Protein AF-A0A9P6D982-F1 (afdb_monomer)

Structure (mmCIF, N/CA/C/O backbone):
data_AF-A0A9P6D982-F1
#
_entry.id   AF-A0A9P6D982-F1
#
loop_
_atom_site.group_PDB
_atom_site.id
_atom_site.type_symbol
_atom_site.label_atom_id
_atom_site.label_alt_id
_atom_site.label_comp_id
_atom_site.label_asym_id
_atom_site.label_entity_id
_atom_site.label_seq_id
_atom_site.pdbx_PDB_ins_code
_atom_site.Cartn_x
_atom_site.Cartn_y
_atom_site.Cartn_z
_atom_site.occupancy
_atom_site.B_iso_or_equiv
_atom_site.auth_seq_id
_atom_site.auth_comp_id
_atom_site.auth_asym_id
_atom_site.auth_atom_id
_atom_site.pdbx_PDB_model_num
ATOM 1 N N . MET A 1 1 ? -37.559 36.233 -27.084 1.00 50.81 1 MET A N 1
ATOM 2 C CA . MET A 1 1 ? -38.644 35.261 -26.828 1.00 50.81 1 MET A CA 1
ATOM 3 C C . MET A 1 1 ? -37.940 33.922 -26.591 1.00 50.81 1 MET A C 1
ATOM 5 O O . MET A 1 1 ? -37.477 33.360 -27.566 1.00 50.81 1 MET A O 1
ATOM 9 N N . GLY A 1 2 ? -37.494 33.541 -25.385 1.00 49.09 2 GLY A N 1
ATOM 10 C CA . GLY A 1 2 ? -38.256 33.215 -24.158 1.00 49.09 2 GLY A CA 1
ATOM 11 C C . GLY A 1 2 ? -38.601 31.713 -24.190 1.00 49.09 2 GLY A C 1
ATOM 12 O O . GLY A 1 2 ? -39.030 31.263 -25.241 1.00 49.09 2 GLY A O 1
ATOM 13 N N . GLY A 1 3 ? -38.443 30.842 -23.190 1.00 44.75 3 GLY A N 1
ATOM 14 C CA . GLY A 1 3 ? -37.958 30.811 -21.800 1.00 44.75 3 GLY A CA 1
ATOM 15 C C . GLY A 1 3 ? -38.021 29.314 -21.386 1.00 44.75 3 GLY A C 1
ATOM 16 O O . GLY A 1 3 ? -38.868 28.589 -21.888 1.00 44.75 3 GLY A O 1
ATOM 17 N N . SER A 1 4 ? -36.999 28.740 -20.747 1.00 49.28 4 SER A N 1
ATOM 18 C CA . SER A 1 4 ? -36.877 28.512 -19.294 1.00 49.28 4 SER A CA 1
ATOM 19 C C . SER A 1 4 ? -37.667 27.318 -18.696 1.00 49.28 4 SER A C 1
ATOM 21 O O . SER A 1 4 ? -38.889 27.365 -18.641 1.00 49.28 4 SER A O 1
ATOM 23 N N . GLN A 1 5 ? -36.899 26.397 -18.080 1.00 48.94 5 GLN A N 1
ATOM 24 C CA . GLN A 1 5 ? -37.161 25.588 -16.862 1.00 48.94 5 GLN A CA 1
ATOM 25 C C . GLN A 1 5 ? -37.907 24.239 -16.933 1.00 48.94 5 GLN A C 1
ATOM 27 O O . GLN A 1 5 ? -39.071 24.189 -17.313 1.00 48.94 5 GLN A O 1
ATOM 32 N N . SER A 1 6 ? -37.268 23.184 -16.389 1.00 56.50 6 SER A N 1
ATOM 33 C CA . SER A 1 6 ? -37.721 22.332 -15.248 1.00 56.50 6 SER A CA 1
ATOM 34 C C . SER A 1 6 ? -36.769 21.123 -15.111 1.00 56.50 6 SER A C 1
ATOM 36 O O . SER A 1 6 ? -36.482 20.474 -16.105 1.00 56.50 6 SER A O 1
ATOM 38 N N . ARG A 1 7 ? -35.990 20.980 -14.029 1.00 48.78 7 ARG A N 1
ATOM 39 C CA . ARG A 1 7 ? -36.288 20.431 -12.682 1.00 48.78 7 ARG A CA 1
ATOM 40 C C . ARG A 1 7 ? -36.277 18.888 -12.620 1.00 48.78 7 ARG A C 1
ATOM 42 O O . ARG A 1 7 ? -37.051 18.248 -13.306 1.00 48.78 7 ARG A O 1
ATOM 49 N N . VAL A 1 8 ? -35.360 18.402 -11.770 1.00 49.81 8 VAL A N 1
ATOM 50 C CA . VAL A 1 8 ? -35.227 17.118 -11.048 1.00 49.81 8 VAL A CA 1
ATOM 51 C C . VAL A 1 8 ? -36.273 16.045 -11.355 1.00 49.81 8 VAL A C 1
ATOM 53 O O . VAL A 1 8 ? -37.444 16.263 -11.065 1.00 49.81 8 VAL A O 1
ATOM 56 N N . ASP A 1 9 ? -35.810 14.860 -11.763 1.00 40.84 9 ASP A N 1
ATOM 57 C CA . ASP A 1 9 ? -36.497 13.616 -11.415 1.00 40.84 9 ASP A CA 1
ATOM 58 C C . ASP A 1 9 ? -35.529 12.735 -10.617 1.00 40.84 9 ASP A C 1
ATOM 60 O O . ASP A 1 9 ? -34.552 12.187 -11.132 1.00 40.84 9 ASP A O 1
ATOM 64 N N . SER A 1 10 ? -35.734 12.737 -9.305 1.00 54.25 10 SER A N 1
ATOM 65 C CA . SER A 1 10 ? -35.117 11.810 -8.371 1.00 54.25 10 SER A CA 1
ATOM 66 C C . SER A 1 10 ? -35.977 10.558 -8.392 1.00 54.25 10 SER A C 1
ATOM 68 O O . SER A 1 10 ? -36.870 10.419 -7.564 1.00 54.25 10 SER A O 1
ATOM 70 N N . ASP A 1 11 ? -35.714 9.658 -9.334 1.00 49.81 11 ASP A N 1
ATOM 71 C CA . ASP A 1 11 ? -36.304 8.319 -9.324 1.00 49.81 11 ASP A CA 1
ATOM 72 C C . ASP A 1 11 ? -35.560 7.443 -8.296 1.00 49.81 11 ASP A C 1
ATOM 74 O O . ASP A 1 11 ? -34.883 6.463 -8.616 1.00 49.81 11 ASP A O 1
ATOM 78 N N . ASP A 1 12 ? -35.666 7.820 -7.017 1.00 57.06 12 ASP A N 1
ATOM 79 C CA . ASP A 1 12 ? -35.504 6.878 -5.912 1.00 57.06 12 ASP A CA 1
ATOM 80 C C . ASP A 1 12 ? -36.727 5.953 -5.965 1.00 57.06 12 ASP A C 1
ATOM 82 O O . ASP A 1 12 ? -37.756 6.195 -5.332 1.00 57.06 12 ASP A O 1
ATOM 86 N N . ASN A 1 13 ? -36.638 4.896 -6.775 1.00 57.72 13 ASN A N 1
ATOM 87 C CA . ASN A 1 13 ? -37.610 3.809 -6.771 1.00 57.72 13 ASN A CA 1
ATOM 88 C C . ASN A 1 13 ? -37.499 3.047 -5.442 1.00 57.72 13 ASN A C 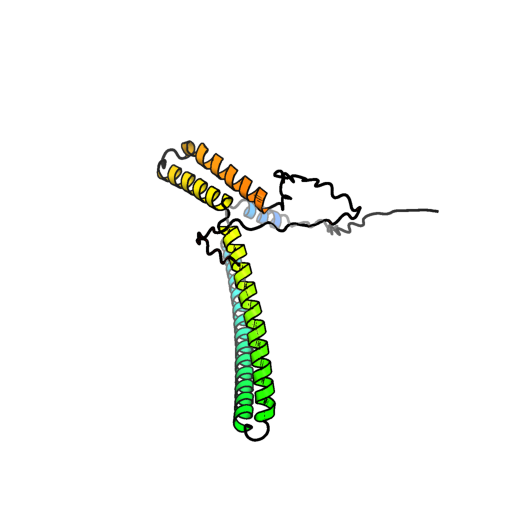1
ATOM 90 O O . ASN A 1 13 ? -36.913 1.965 -5.350 1.00 57.72 13 ASN A O 1
ATOM 94 N N . VAL A 1 14 ? -38.069 3.624 -4.385 1.00 53.56 14 VAL A N 1
ATOM 95 C CA . VAL A 1 14 ? -38.337 2.934 -3.128 1.00 53.56 14 VAL A CA 1
ATOM 96 C C . VAL A 1 14 ? -39.486 1.971 -3.400 1.00 53.56 14 VAL A C 1
ATOM 98 O O . VAL A 1 14 ? -40.659 2.315 -3.271 1.00 53.56 14 VAL A O 1
ATOM 101 N N . TYR A 1 15 ? -39.144 0.749 -3.807 1.00 60.66 15 TYR A N 1
ATOM 102 C CA . TYR A 1 15 ? -40.090 -0.357 -3.879 1.00 60.66 15 TYR A CA 1
ATOM 103 C C . TYR A 1 15 ? -40.619 -0.643 -2.469 1.00 60.66 15 TYR A C 1
ATOM 105 O O . TYR A 1 15 ? -39.989 -1.353 -1.685 1.00 60.66 15 TYR A O 1
ATOM 113 N N . GLN A 1 16 ? -41.778 -0.079 -2.132 1.00 58.91 16 GLN A N 1
ATOM 114 C CA . GLN A 1 16 ? -42.558 -0.531 -0.989 1.00 58.91 16 GLN A CA 1
ATOM 115 C C . GLN A 1 16 ? -43.345 -1.771 -1.428 1.00 58.91 16 GLN A C 1
ATOM 117 O O . GLN A 1 16 ? -44.143 -1.681 -2.362 1.00 58.91 16 GLN A O 1
ATOM 122 N N . PRO A 1 17 ? -43.125 -2.951 -0.825 1.00 61.78 17 PRO A N 1
ATOM 123 C CA . PRO A 1 17 ? -43.959 -4.102 -1.126 1.00 61.78 17 PRO A CA 1
ATOM 124 C C . PRO A 1 17 ? -45.377 -3.841 -0.592 1.00 61.78 17 PRO A C 1
ATOM 126 O O . PRO A 1 17 ? -45.607 -3.889 0.612 1.00 61.78 17 PRO A O 1
ATOM 129 N N . GLU A 1 18 ? -46.337 -3.617 -1.496 1.00 59.62 18 GLU A N 1
ATOM 130 C CA . GLU A 1 18 ? -47.790 -3.451 -1.245 1.00 59.62 18 GLU A CA 1
ATOM 131 C C . GLU A 1 18 ? -48.482 -4.715 -0.681 1.00 59.62 18 GLU A C 1
ATOM 133 O O . GLU A 1 18 ? -49.705 -4.848 -0.664 1.00 59.62 18 GLU A O 1
ATOM 138 N N . THR A 1 19 ? -47.710 -5.684 -0.194 1.00 70.06 19 THR A N 1
ATOM 139 C CA . THR A 1 19 ? -48.217 -6.853 0.518 1.00 70.06 19 THR A CA 1
ATOM 140 C C . THR A 1 19 ? -47.660 -6.823 1.926 1.00 70.06 19 THR A C 1
ATOM 142 O O . THR A 1 19 ? -46.462 -7.034 2.123 1.00 70.06 19 THR A O 1
ATOM 145 N N . SER A 1 20 ? -48.524 -6.591 2.916 1.00 68.19 20 SER A N 1
ATOM 146 C CA . SER A 1 20 ? -48.149 -6.737 4.320 1.00 68.19 20 SER A CA 1
ATOM 147 C C . SER A 1 20 ? -47.595 -8.149 4.527 1.00 68.19 20 SER A C 1
ATOM 149 O O . SER A 1 20 ? -48.342 -9.127 4.429 1.00 68.19 20 SER A O 1
ATOM 151 N N . ILE A 1 21 ? -46.290 -8.268 4.765 1.00 70.75 21 ILE A N 1
ATOM 152 C CA . ILE A 1 21 ? -45.649 -9.549 5.057 1.00 70.75 21 ILE A CA 1
ATOM 153 C C . ILE A 1 21 ? -46.113 -9.937 6.461 1.00 70.75 21 ILE A C 1
ATOM 155 O O . ILE A 1 21 ? -45.544 -9.512 7.464 1.00 70.75 21 ILE A O 1
ATOM 159 N N . GLN A 1 22 ? -47.219 -10.677 6.540 1.00 78.25 22 GLN A N 1
ATOM 160 C CA . GLN A 1 22 ? -47.707 -11.210 7.802 1.00 78.25 22 GLN A CA 1
ATOM 161 C C . GLN A 1 22 ? -46.857 -12.419 8.167 1.00 78.25 22 GLN A C 1
ATOM 163 O O . GLN A 1 22 ? -47.034 -13.519 7.642 1.00 78.25 22 GLN A O 1
ATOM 168 N N . PHE A 1 23 ? -45.899 -12.201 9.060 1.00 79.56 23 PHE A N 1
ATOM 169 C CA . PHE A 1 23 ? -45.171 -13.296 9.675 1.00 79.56 23 PHE A CA 1
ATOM 170 C C . PHE A 1 23 ? -46.115 -14.069 10.589 1.00 79.56 23 PHE A C 1
ATOM 172 O O . PHE A 1 23 ? -46.910 -13.481 11.327 1.00 79.56 23 PHE A O 1
ATOM 179 N N . SER A 1 24 ? -46.030 -15.398 10.547 1.00 86.75 24 SER A N 1
ATOM 180 C CA . SER A 1 24 ? -46.782 -16.213 11.488 1.00 86.75 24 SER A CA 1
ATOM 181 C C . SER A 1 24 ? -46.354 -15.845 12.918 1.00 86.75 24 SER A C 1
ATOM 183 O O . SER A 1 24 ? -45.163 -15.632 13.173 1.00 86.75 24 SER A O 1
ATOM 185 N N . PRO A 1 25 ? -47.294 -15.773 13.875 1.00 82.94 25 PRO A N 1
ATOM 186 C CA . PRO A 1 25 ? -46.985 -15.384 15.251 1.00 82.94 25 PRO A CA 1
ATOM 187 C C . PRO A 1 25 ? -45.935 -16.299 15.901 1.00 82.94 25 PRO A C 1
ATOM 189 O O . PRO A 1 25 ? -45.187 -15.856 16.766 1.00 82.94 25 PRO A O 1
ATOM 192 N N . ALA A 1 26 ? -45.808 -17.543 15.428 1.00 78.31 26 ALA A N 1
ATOM 193 C CA . ALA A 1 26 ? -44.758 -18.470 15.842 1.00 78.31 26 ALA A CA 1
ATOM 194 C C . ALA A 1 26 ? -43.342 -18.000 15.448 1.00 78.31 26 ALA A C 1
ATOM 196 O O . ALA A 1 26 ? -42.428 -18.082 16.263 1.00 78.31 26 ALA A O 1
ATOM 197 N N . VAL A 1 27 ? -43.156 -17.465 14.236 1.00 80.75 27 VAL A N 1
ATOM 198 C CA . VAL A 1 27 ? -41.857 -16.939 13.774 1.00 80.75 27 VAL A CA 1
ATOM 199 C C . VAL A 1 27 ? -41.527 -15.627 14.482 1.00 80.75 27 VAL A C 1
ATOM 201 O O . VAL A 1 27 ? -40.383 -15.406 14.868 1.00 80.75 27 VAL A O 1
ATOM 204 N N . VAL A 1 28 ? -42.532 -14.777 14.716 1.00 85.81 28 VAL A N 1
ATOM 205 C CA . VAL A 1 28 ? -42.359 -13.530 15.479 1.00 85.81 28 VAL A CA 1
ATOM 206 C C . VAL A 1 28 ? -41.966 -13.824 16.930 1.00 85.81 28 VAL A C 1
ATOM 208 O O . VAL A 1 28 ? -41.055 -13.180 17.442 1.00 85.81 28 VAL A O 1
ATOM 211 N N . SER A 1 29 ? -42.584 -14.828 17.566 1.00 80.31 29 SER A N 1
ATOM 212 C CA . SER A 1 29 ? -42.202 -15.284 18.911 1.00 80.31 29 SER A CA 1
ATOM 213 C C . SER A 1 29 ? -40.759 -15.780 18.932 1.00 80.31 29 SER A C 1
ATOM 215 O O . SER A 1 29 ? -39.970 -15.276 19.716 1.00 80.31 29 SER A O 1
ATOM 217 N N . GLN A 1 30 ? -40.373 -16.668 18.009 1.00 76.69 30 GLN A N 1
ATOM 218 C CA . GLN A 1 30 ? -39.001 -17.186 17.935 1.00 76.69 30 GLN A CA 1
ATOM 219 C C . GLN A 1 30 ? -37.961 -16.076 17.724 1.00 76.69 30 GLN A C 1
ATOM 221 O O . GLN A 1 30 ? -36.913 -16.075 18.366 1.00 76.69 30 GLN A O 1
ATOM 226 N N . LEU A 1 31 ? -38.237 -15.105 16.849 1.00 77.19 31 LEU A N 1
ATOM 227 C CA . LEU A 1 31 ? -37.345 -13.964 16.628 1.00 77.19 31 LEU A CA 1
ATOM 228 C C . LEU A 1 31 ? -37.277 -13.039 17.853 1.00 77.19 31 LEU A C 1
ATOM 230 O O . LEU A 1 31 ? -36.196 -12.544 18.162 1.00 77.19 31 LEU A O 1
ATOM 234 N N . SER A 1 32 ? -38.391 -12.837 18.563 1.00 79.75 32 SER A N 1
ATOM 235 C CA . SER A 1 32 ? -38.441 -12.062 19.811 1.00 79.75 32 SER A CA 1
ATOM 236 C C . SER A 1 32 ? -37.686 -12.758 20.949 1.00 79.75 32 SER A C 1
ATOM 238 O O . SER A 1 32 ? -36.952 -12.104 21.690 1.00 79.75 32 SER A O 1
ATOM 240 N N . ASP A 1 33 ? -37.804 -14.082 21.048 1.00 73.62 33 ASP A N 1
ATOM 241 C CA . ASP A 1 33 ? -37.097 -14.913 22.026 1.00 73.62 33 ASP A CA 1
ATOM 242 C C . ASP A 1 33 ? -35.580 -14.904 21.762 1.00 73.62 33 ASP A C 1
ATOM 244 O O . ASP A 1 33 ? -34.775 -14.814 22.690 1.00 73.62 33 ASP A O 1
ATOM 248 N N . HIS A 1 34 ? -35.169 -14.907 20.488 1.00 66.81 34 HIS A N 1
ATOM 249 C CA . HIS A 1 34 ? -33.765 -14.769 20.091 1.00 66.81 34 HIS A CA 1
ATOM 250 C C . HIS A 1 34 ? -33.223 -13.335 20.200 1.00 66.81 34 HIS A C 1
ATOM 252 O O . HIS A 1 34 ? -32.023 -13.174 20.410 1.00 66.81 34 HIS A O 1
ATOM 258 N N . ALA A 1 35 ? -34.064 -12.302 20.084 1.00 72.31 35 ALA A N 1
ATOM 259 C CA . ALA A 1 35 ? -33.659 -10.901 20.238 1.00 72.31 35 ALA A CA 1
ATOM 260 C C . ALA A 1 35 ? -33.374 -10.519 21.701 1.00 72.31 35 ALA A C 1
ATOM 262 O O . ALA A 1 35 ? -32.560 -9.633 21.958 1.00 72.31 35 ALA A O 1
ATOM 263 N N . ALA A 1 36 ? -34.023 -11.191 22.657 1.00 69.62 36 ALA A N 1
ATOM 264 C CA . ALA A 1 36 ? -33.806 -10.990 24.090 1.00 69.62 36 ALA A CA 1
ATOM 265 C C . ALA A 1 36 ? -32.599 -11.774 24.649 1.00 69.62 36 ALA A C 1
ATOM 267 O O . ALA A 1 36 ? -32.152 -11.504 25.766 1.00 69.62 36 ALA A O 1
ATOM 268 N N . ALA A 1 37 ? -32.059 -12.741 23.897 1.00 67.69 37 ALA A N 1
ATOM 269 C CA . ALA A 1 37 ? -30.910 -13.540 24.314 1.00 67.69 37 ALA A CA 1
ATOM 270 C C . ALA A 1 37 ? -29.582 -12.793 24.042 1.00 67.69 37 ALA A C 1
ATOM 272 O O . ALA A 1 37 ? -29.347 -12.357 22.915 1.00 67.69 37 ALA A O 1
ATOM 273 N N . PRO A 1 38 ? -28.657 -12.681 25.018 1.00 65.81 38 PRO A N 1
ATOM 274 C CA . PRO A 1 38 ? -27.421 -11.897 24.884 1.00 65.81 38 PRO A CA 1
ATOM 275 C C . PRO A 1 38 ? -26.321 -12.569 24.029 1.00 65.81 38 PRO A C 1
ATOM 277 O O . PRO A 1 38 ? -25.142 -12.257 24.181 1.00 65.81 38 PRO A O 1
ATOM 280 N N . GLY A 1 39 ? -26.664 -13.493 23.124 1.00 70.81 39 GLY A N 1
ATOM 281 C CA . GLY A 1 39 ? -25.688 -14.204 22.296 1.00 70.81 39 GLY A CA 1
ATOM 282 C C . GLY A 1 39 ? -26.309 -15.020 21.162 1.00 70.81 39 GLY A C 1
ATOM 283 O O . GLY A 1 39 ? -27.485 -15.377 21.194 1.00 70.81 39 GLY A O 1
ATOM 284 N N . ILE A 1 40 ? -25.500 -15.325 20.144 1.00 73.44 40 ILE A N 1
ATOM 285 C CA . ILE A 1 40 ? -25.898 -16.194 19.029 1.00 73.44 40 ILE A CA 1
ATOM 286 C C . ILE A 1 40 ? -26.088 -17.622 19.577 1.00 73.44 40 ILE A C 1
ATOM 288 O O . ILE A 1 40 ? -25.163 -18.148 20.198 1.00 73.44 40 ILE A O 1
ATOM 292 N N . PRO A 1 41 ? -27.247 -18.276 19.365 1.00 80.81 41 PRO A N 1
ATOM 293 C CA . PRO A 1 41 ? -27.453 -19.648 19.818 1.00 80.81 41 PRO A CA 1
ATOM 294 C C . PRO A 1 41 ? -26.441 -20.596 19.142 1.00 80.81 41 PRO A C 1
ATOM 296 O O . PRO A 1 41 ? -26.129 -20.419 17.959 1.00 80.81 41 PRO A O 1
ATOM 299 N N . PRO A 1 42 ? -25.937 -21.622 19.853 1.00 83.00 42 PRO A N 1
ATOM 300 C CA . PRO A 1 42 ? -24.820 -22.456 19.392 1.00 83.00 42 PRO A CA 1
ATOM 301 C C . PRO A 1 42 ? -25.107 -23.197 18.075 1.00 83.00 42 PRO A C 1
ATOM 303 O O . PRO A 1 42 ? -24.211 -23.381 17.254 1.00 83.00 42 PRO A O 1
ATOM 306 N N . GLU A 1 43 ? -26.364 -23.563 17.822 1.00 83.19 43 GLU A N 1
ATOM 307 C CA . GLU A 1 43 ? -26.794 -24.190 16.568 1.00 83.19 43 GLU A CA 1
ATOM 308 C C . GLU A 1 43 ? -26.610 -23.251 15.359 1.00 83.19 43 GLU A C 1
ATOM 310 O O . GLU A 1 43 ? -26.064 -23.642 14.321 1.00 83.19 43 GLU A O 1
ATOM 315 N N . ARG A 1 44 ? -26.964 -21.969 15.515 1.00 82.75 44 ARG A N 1
ATOM 316 C CA . ARG A 1 44 ? -26.783 -20.950 14.472 1.00 82.75 44 ARG A CA 1
ATOM 317 C C . ARG A 1 44 ? -25.306 -20.666 14.228 1.00 82.75 44 ARG A C 1
ATOM 319 O O . ARG A 1 44 ? -24.908 -20.532 13.075 1.00 82.75 44 ARG A O 1
ATOM 326 N N . GLN A 1 45 ? -24.498 -20.638 15.288 1.00 89.69 45 GLN A N 1
ATOM 327 C CA . GLN A 1 45 ? -23.049 -20.495 15.163 1.00 89.69 45 GLN A CA 1
ATOM 328 C C . GLN A 1 45 ? -22.446 -21.653 14.357 1.00 89.69 45 GLN A C 1
ATOM 330 O O . GLN A 1 45 ? -21.682 -21.413 13.431 1.00 89.69 45 GLN A O 1
ATOM 335 N N . SER A 1 46 ? -22.863 -22.896 14.623 1.00 90.31 46 SER A N 1
ATOM 336 C CA . SER A 1 46 ? -22.378 -24.062 13.871 1.00 90.31 46 SER A CA 1
ATOM 337 C C . SER A 1 46 ? -22.753 -24.017 12.383 1.00 90.31 46 SER A C 1
ATOM 339 O O . SER A 1 46 ? -21.937 -24.353 11.523 1.00 90.31 46 SER A O 1
ATOM 341 N N . THR A 1 47 ? -23.958 -23.531 12.068 1.00 93.12 47 THR A N 1
ATOM 342 C CA . THR A 1 47 ? -24.435 -23.362 10.687 1.00 93.12 47 THR A CA 1
ATOM 343 C C . THR A 1 47 ? -23.630 -22.287 9.956 1.00 93.12 47 THR A C 1
ATOM 345 O O . THR A 1 47 ? -23.218 -22.484 8.810 1.00 93.12 47 THR A O 1
ATOM 348 N N . LEU A 1 48 ? -23.361 -21.164 10.628 1.00 93.25 48 LEU A N 1
ATOM 349 C CA . LEU A 1 48 ? -22.529 -20.089 10.090 1.00 93.25 48 LEU A CA 1
ATOM 350 C C . LEU A 1 48 ? -21.091 -20.559 9.870 1.00 93.25 48 LEU A C 1
ATOM 352 O O . LEU A 1 48 ? -20.553 -20.356 8.785 1.00 93.25 48 LEU A O 1
ATOM 356 N N . ASP A 1 49 ? -20.497 -21.250 10.841 1.00 95.62 49 ASP A N 1
ATOM 357 C CA . ASP A 1 49 ? -19.140 -21.785 10.731 1.00 95.62 49 ASP A CA 1
ATOM 358 C C . ASP A 1 49 ? -19.025 -22.793 9.580 1.00 95.62 49 ASP A C 1
ATOM 360 O O . ASP A 1 49 ? -18.038 -22.787 8.843 1.00 95.62 49 ASP A O 1
ATOM 364 N N . HIS A 1 50 ? -20.037 -23.642 9.380 1.00 96.25 50 HIS A N 1
ATOM 365 C CA . HIS A 1 50 ? -20.079 -24.573 8.254 1.00 96.25 50 HIS A CA 1
ATOM 366 C C . HIS A 1 50 ? -20.140 -23.835 6.910 1.00 96.25 50 HIS A C 1
ATOM 368 O O . HIS A 1 50 ? -19.377 -24.149 5.995 1.00 96.25 50 HIS A O 1
ATOM 374 N N . HIS A 1 51 ? -21.005 -22.827 6.792 1.00 96.81 51 HIS A N 1
ATOM 375 C CA . HIS A 1 51 ? -21.110 -22.013 5.581 1.00 96.81 51 HIS A CA 1
ATOM 376 C C . HIS A 1 51 ? -19.808 -21.253 5.286 1.00 96.81 51 HIS A C 1
ATOM 378 O O . HIS A 1 51 ? -19.332 -21.249 4.151 1.00 96.81 51 HIS A O 1
ATOM 384 N N . VAL A 1 52 ? -19.183 -20.673 6.314 1.00 96.81 52 VAL A N 1
ATOM 385 C CA . VAL A 1 52 ? -17.887 -19.993 6.200 1.00 96.81 52 VAL A CA 1
ATOM 386 C C . VAL A 1 52 ? -16.806 -20.968 5.731 1.00 96.81 52 VAL A C 1
ATOM 388 O O . VAL A 1 52 ? -16.099 -20.667 4.772 1.00 96.81 52 VAL A O 1
ATOM 391 N N . ARG A 1 53 ? -16.709 -22.164 6.328 1.00 97.25 53 ARG A N 1
ATOM 392 C CA . ARG A 1 53 ? -15.748 -23.198 5.898 1.00 97.25 53 ARG A CA 1
ATOM 393 C C . ARG A 1 53 ? -15.985 -23.644 4.460 1.00 97.25 53 ARG A C 1
ATOM 395 O O . ARG A 1 53 ? -15.023 -23.758 3.710 1.00 97.25 53 ARG A O 1
ATOM 402 N N . SER A 1 54 ? -17.239 -23.865 4.073 1.00 97.69 54 SER A N 1
ATOM 403 C CA . SER A 1 54 ? -17.599 -24.259 2.708 1.00 97.69 54 SER A CA 1
ATOM 404 C C . SER A 1 54 ? -17.181 -23.198 1.690 1.00 97.69 54 SER A C 1
ATOM 406 O O . SER A 1 54 ? -16.550 -23.531 0.687 1.00 97.69 54 SER A O 1
ATOM 408 N N . ARG A 1 55 ? -17.441 -21.916 1.978 1.00 97.88 55 ARG A N 1
ATOM 409 C CA . ARG A 1 55 ? -17.025 -20.818 1.102 1.00 97.88 55 ARG A CA 1
ATOM 410 C C . ARG A 1 55 ? -15.508 -20.707 1.013 1.00 97.88 55 ARG A C 1
ATOM 412 O O . ARG A 1 55 ? -14.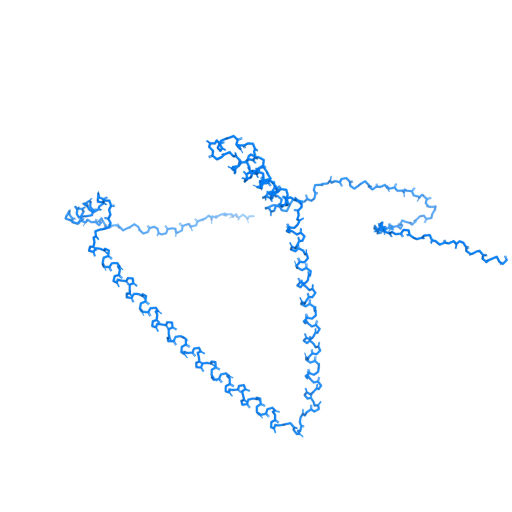980 -20.633 -0.085 1.00 97.88 55 ARG A O 1
ATOM 419 N N . ILE A 1 56 ? -14.804 -20.773 2.144 1.00 98.19 56 ILE A N 1
ATOM 420 C CA . ILE A 1 56 ? -13.334 -20.758 2.160 1.00 98.19 56 ILE A CA 1
ATOM 421 C C . ILE A 1 56 ? -12.773 -21.912 1.322 1.00 98.19 56 ILE A C 1
ATOM 423 O O . ILE A 1 56 ? -11.834 -21.711 0.564 1.00 98.19 56 ILE A O 1
ATOM 427 N N . GLN A 1 57 ? -13.345 -23.113 1.418 1.00 97.88 57 GLN A N 1
ATOM 428 C CA . GLN A 1 57 ? -12.897 -24.260 0.626 1.00 97.88 57 GLN A CA 1
ATOM 429 C C . GLN A 1 57 ? -13.123 -24.063 -0.877 1.00 97.88 57 GLN A C 1
ATOM 431 O O . GLN A 1 57 ? -12.238 -24.404 -1.659 1.00 97.88 57 GLN A O 1
ATOM 436 N N . ALA A 1 58 ? -14.266 -23.499 -1.274 1.00 98.00 58 ALA A N 1
ATOM 437 C CA . ALA A 1 58 ? -14.552 -23.189 -2.672 1.00 98.00 58 ALA A CA 1
ATOM 438 C C . ALA A 1 58 ? -13.580 -22.136 -3.230 1.00 98.00 58 ALA A C 1
ATOM 440 O O . ALA A 1 58 ? -12.997 -22.346 -4.291 1.00 98.00 58 ALA A O 1
ATOM 441 N N . GLU A 1 59 ? -13.336 -21.058 -2.481 1.00 98.00 59 GLU A N 1
ATOM 442 C CA . GLU A 1 59 ? -12.390 -20.003 -2.871 1.00 98.00 59 GLU A CA 1
ATOM 443 C C . GLU A 1 59 ? -10.945 -20.525 -2.920 1.00 98.00 59 GLU A C 1
ATOM 445 O O . GLU A 1 59 ? -10.202 -20.227 -3.849 1.00 98.00 59 GLU A O 1
ATOM 450 N N . LEU A 1 60 ? -10.536 -21.379 -1.975 1.00 98.19 60 LEU A N 1
ATOM 451 C CA . LEU A 1 60 ? -9.213 -22.012 -2.012 1.00 98.19 60 LEU A CA 1
ATOM 452 C C . LEU A 1 60 ? -9.044 -22.942 -3.217 1.00 98.19 60 LEU A C 1
ATOM 454 O O . LEU A 1 60 ? -7.950 -23.026 -3.772 1.00 98.19 60 LEU A O 1
ATOM 458 N N . ALA A 1 61 ? -10.092 -23.669 -3.608 1.00 97.75 61 ALA A N 1
ATOM 459 C CA . ALA A 1 61 ? -10.053 -24.508 -4.802 1.00 97.75 61 ALA A CA 1
ATOM 460 C C . ALA A 1 61 ? -9.944 -23.657 -6.076 1.00 97.75 61 ALA A C 1
ATOM 462 O O . ALA A 1 61 ? -9.154 -23.990 -6.956 1.00 97.75 61 ALA A O 1
ATOM 463 N N . HIS A 1 62 ? -10.677 -22.544 -6.134 1.00 98.00 62 HIS A N 1
ATOM 464 C CA . HIS A 1 62 ? -10.603 -21.579 -7.227 1.00 98.00 62 HIS A CA 1
ATOM 465 C C . HIS A 1 62 ? -9.198 -20.980 -7.369 1.00 98.00 62 HIS A C 1
ATOM 467 O O . HIS A 1 62 ? -8.600 -21.072 -8.437 1.00 98.00 62 HIS A O 1
ATOM 473 N N . LEU A 1 63 ? -8.625 -20.467 -6.276 1.00 98.06 63 LEU A N 1
ATOM 474 C CA . LEU A 1 63 ? -7.283 -19.875 -6.279 1.00 98.06 63 LEU A CA 1
ATOM 475 C C . LEU A 1 63 ? -6.204 -20.870 -6.721 1.00 98.06 63 LEU A C 1
ATOM 477 O O . LEU A 1 63 ? -5.297 -20.504 -7.457 1.00 98.06 63 LEU A O 1
ATOM 481 N N . ARG A 1 64 ? -6.306 -22.145 -6.326 1.00 97.75 64 ARG A N 1
ATOM 482 C CA . ARG A 1 64 ? -5.362 -23.178 -6.787 1.00 97.75 64 ARG A CA 1
ATOM 483 C C . ARG A 1 64 ? -5.444 -23.422 -8.292 1.00 97.75 64 ARG A C 1
ATOM 485 O O . ARG A 1 64 ? -4.409 -23.653 -8.908 1.00 97.75 64 ARG A O 1
ATOM 492 N N . ALA A 1 65 ? -6.644 -23.374 -8.868 1.00 98.06 65 ALA A N 1
ATOM 493 C CA . ALA A 1 65 ? -6.823 -23.516 -10.309 1.00 98.06 65 ALA A CA 1
ATOM 494 C C . ALA A 1 65 ? -6.236 -22.314 -11.067 1.00 98.06 65 ALA A C 1
ATOM 496 O O . ALA A 1 65 ? -5.557 -22.498 -12.073 1.00 98.06 65 ALA A O 1
ATOM 497 N N . GLU A 1 66 ? -6.431 -21.094 -10.557 1.00 98.12 66 GLU A N 1
ATOM 498 C CA . GLU A 1 66 ? -5.805 -19.891 -11.121 1.00 98.12 66 GLU A CA 1
ATOM 499 C C . GLU A 1 66 ? -4.275 -19.926 -10.997 1.00 98.12 66 GLU A C 1
ATOM 501 O O . GLU A 1 66 ? -3.573 -19.592 -11.948 1.00 98.12 66 GLU A O 1
ATOM 506 N N . GLU A 1 67 ? -3.735 -20.374 -9.859 1.00 97.75 67 GLU A N 1
ATOM 507 C CA . GLU A 1 67 ? -2.289 -20.540 -9.679 1.00 97.75 67 GLU A CA 1
ATOM 508 C C . GLU A 1 67 ? -1.694 -21.544 -10.676 1.00 97.75 67 GLU A C 1
ATOM 510 O O . GLU A 1 67 ? -0.598 -21.317 -11.189 1.00 97.75 67 GLU A O 1
ATOM 515 N N . GLU A 1 68 ? -2.392 -22.646 -10.961 1.00 98.00 68 GLU A N 1
ATOM 516 C CA . GLU A 1 68 ? -1.966 -23.628 -11.962 1.00 98.00 68 GLU A CA 1
ATOM 517 C C . GLU A 1 68 ? -1.992 -23.041 -13.379 1.00 98.00 68 GLU A C 1
ATOM 519 O O . GLU A 1 68 ? -1.025 -23.207 -14.128 1.00 98.00 68 GLU A O 1
ATOM 524 N N . ASP A 1 69 ? -3.035 -22.284 -13.729 1.00 97.94 69 ASP A N 1
ATOM 525 C CA . ASP A 1 69 ? -3.118 -21.606 -15.023 1.00 97.94 69 ASP A CA 1
ATOM 526 C C . ASP A 1 69 ? -1.978 -20.594 -15.193 1.00 97.94 69 ASP A C 1
ATOM 528 O O . ASP A 1 69 ? -1.233 -20.657 -16.174 1.00 97.94 69 ASP A O 1
ATOM 532 N N . VAL A 1 70 ? -1.753 -19.732 -14.197 1.00 98.00 70 VAL A N 1
ATOM 533 C CA . VAL A 1 70 ? -0.651 -18.760 -14.203 1.00 98.00 70 VAL A CA 1
ATOM 534 C C . VAL A 1 70 ? 0.703 -19.462 -14.315 1.00 98.00 70 VAL A C 1
ATOM 536 O O . VAL A 1 70 ? 1.550 -19.027 -15.096 1.00 98.00 70 VAL A O 1
ATOM 539 N N . ARG A 1 71 ? 0.921 -20.572 -13.596 1.00 97.75 71 ARG A N 1
ATOM 540 C CA . ARG A 1 71 ? 2.153 -21.368 -13.730 1.00 97.75 71 ARG A CA 1
ATOM 541 C C . ARG A 1 71 ? 2.328 -21.900 -15.147 1.00 97.75 71 ARG A C 1
ATOM 543 O O . ARG A 1 71 ? 3.407 -21.740 -15.710 1.00 97.75 71 ARG A O 1
ATOM 550 N N . SER A 1 72 ? 1.272 -22.440 -15.752 1.00 97.75 72 SER A N 1
ATOM 551 C CA . SER A 1 72 ? 1.321 -22.944 -17.129 1.00 97.75 72 SER A CA 1
ATOM 552 C C . SER A 1 72 ? 1.620 -21.835 -18.150 1.00 97.75 72 SER A C 1
ATOM 554 O O . SER A 1 72 ? 2.360 -22.044 -19.114 1.00 97.75 72 SER A O 1
ATOM 556 N N . GLN A 1 73 ? 1.092 -20.626 -17.927 1.00 97.25 73 GLN A N 1
ATOM 557 C CA . GLN A 1 73 ? 1.370 -19.462 -18.765 1.00 97.25 73 GLN A CA 1
ATOM 558 C C . GLN A 1 73 ? 2.830 -19.021 -18.640 1.00 97.25 73 GLN A C 1
ATOM 560 O O . GLN A 1 73 ? 3.458 -18.716 -19.655 1.00 97.25 73 GLN A O 1
ATOM 565 N N . ILE A 1 74 ? 3.376 -19.017 -17.419 1.00 97.19 74 ILE A N 1
ATOM 566 C CA . ILE A 1 74 ? 4.786 -18.700 -17.164 1.00 97.19 74 ILE A CA 1
ATOM 567 C C . ILE A 1 74 ? 5.692 -19.730 -17.841 1.00 97.19 74 ILE A C 1
ATOM 569 O O . ILE A 1 74 ? 6.614 -19.337 -18.549 1.00 97.19 74 ILE A O 1
ATOM 573 N N . GLU A 1 75 ? 5.420 -21.027 -17.683 1.00 96.81 75 GLU A N 1
ATOM 574 C CA . GLU A 1 75 ? 6.195 -22.094 -18.331 1.00 96.81 75 GLU A CA 1
ATOM 575 C C . GLU A 1 75 ? 6.182 -21.941 -19.855 1.00 96.81 75 GLU A C 1
ATOM 577 O O . GLU A 1 75 ? 7.241 -21.893 -20.480 1.00 96.81 75 GLU A O 1
ATOM 582 N N . ARG A 1 76 ? 5.006 -21.720 -20.454 1.00 96.75 76 ARG A N 1
ATOM 583 C CA . ARG A 1 76 ? 4.880 -21.469 -21.898 1.00 96.75 76 ARG A CA 1
ATOM 584 C C . ARG A 1 76 ? 5.636 -20.213 -22.342 1.00 96.75 76 ARG A C 1
ATOM 586 O O . ARG A 1 76 ? 6.215 -20.193 -23.430 1.00 96.75 76 ARG A O 1
ATOM 593 N N . ALA A 1 77 ? 5.610 -19.150 -21.540 1.00 94.81 77 ALA A N 1
ATOM 594 C CA . ALA A 1 77 ? 6.331 -17.918 -21.840 1.00 94.81 77 ALA A CA 1
ATOM 595 C C . ALA A 1 77 ? 7.851 -18.124 -21.776 1.00 94.81 77 ALA A C 1
ATOM 597 O O . ALA A 1 77 ? 8.556 -17.649 -22.664 1.00 94.81 77 ALA A O 1
ATOM 598 N N . LEU A 1 78 ? 8.342 -18.873 -20.785 1.00 95.50 78 LEU A N 1
ATOM 599 C CA . LEU A 1 78 ? 9.757 -19.211 -20.638 1.00 95.50 78 LEU A CA 1
ATOM 600 C C . LEU A 1 78 ? 10.246 -20.139 -21.752 1.00 95.50 78 LEU A C 1
ATOM 602 O O . LEU A 1 78 ? 11.324 -19.913 -22.291 1.00 95.50 78 LEU A O 1
ATOM 606 N N . GLU A 1 79 ? 9.458 -21.141 -22.148 1.00 94.56 79 GLU A N 1
ATOM 607 C CA . GLU A 1 79 ? 9.780 -21.999 -23.295 1.00 94.56 79 GLU A CA 1
ATOM 608 C C . GLU A 1 79 ? 9.899 -21.179 -24.579 1.00 94.56 79 GLU A C 1
ATOM 610 O O . GLU A 1 79 ? 10.868 -21.316 -25.327 1.00 94.56 79 GLU A O 1
ATOM 615 N N . LYS A 1 80 ? 8.939 -20.279 -24.816 1.00 94.81 80 LYS A N 1
ATOM 616 C CA . LYS A 1 80 ? 8.971 -19.378 -25.967 1.00 94.81 80 LYS A CA 1
ATOM 617 C C . LYS A 1 80 ? 10.194 -18.462 -25.926 1.00 94.81 80 LYS A C 1
ATOM 619 O O . LYS A 1 80 ? 10.879 -18.335 -26.935 1.00 94.81 80 LYS A O 1
ATOM 624 N N . GLU A 1 81 ? 10.490 -17.862 -24.775 1.00 91.62 81 GLU A N 1
ATOM 625 C CA . GLU A 1 81 ? 11.660 -17.000 -24.605 1.00 91.62 81 GLU A CA 1
ATOM 626 C C . GLU A 1 81 ? 12.967 -17.773 -24.817 1.00 91.62 81 GLU A C 1
ATOM 628 O O . GLU A 1 81 ? 13.881 -17.264 -25.463 1.00 91.62 81 GLU A O 1
ATOM 633 N N . ASN A 1 82 ? 13.060 -19.011 -24.322 1.00 90.38 82 ASN A N 1
ATOM 634 C CA . ASN A 1 82 ? 14.231 -19.853 -24.527 1.00 90.38 82 ASN A CA 1
ATOM 635 C C . ASN A 1 82 ? 14.410 -20.210 -26.009 1.00 90.38 82 ASN A C 1
ATOM 637 O O . ASN A 1 82 ? 15.513 -20.082 -26.530 1.00 90.38 82 ASN A O 1
ATOM 641 N N . LEU A 1 83 ? 13.333 -20.560 -26.720 1.00 89.88 83 LEU A N 1
ATOM 642 C CA . LEU A 1 83 ? 13.369 -20.796 -28.169 1.00 89.88 83 LEU A CA 1
ATOM 643 C C . LEU A 1 83 ? 13.745 -19.533 -28.956 1.00 89.88 83 LEU A C 1
ATOM 645 O O . LEU A 1 83 ? 14.512 -19.610 -29.916 1.00 89.88 83 LEU A O 1
ATOM 649 N N . ASP A 1 84 ? 13.226 -18.369 -28.567 1.00 85.06 84 ASP A N 1
ATOM 650 C CA . ASP A 1 84 ? 13.545 -17.090 -29.205 1.00 85.06 84 ASP A CA 1
ATOM 651 C C . ASP A 1 84 ? 15.010 -16.693 -28.944 1.00 85.06 84 ASP A C 1
ATOM 653 O O . ASP A 1 84 ? 15.703 -16.246 -29.862 1.00 85.06 84 ASP A O 1
ATOM 657 N N . LYS A 1 85 ? 15.524 -16.940 -27.731 1.00 88.75 85 LYS A N 1
ATOM 658 C CA . LYS A 1 85 ? 16.947 -16.801 -27.385 1.00 88.75 85 LYS A CA 1
ATOM 659 C C . LYS A 1 85 ? 17.819 -17.771 -28.176 1.00 88.75 85 LYS A C 1
ATOM 661 O O . LYS A 1 85 ? 18.807 -17.339 -28.759 1.00 88.75 85 LYS A O 1
ATOM 666 N N . GLU A 1 86 ? 17.464 -19.050 -28.250 1.00 83.50 86 GLU A N 1
ATOM 667 C CA . 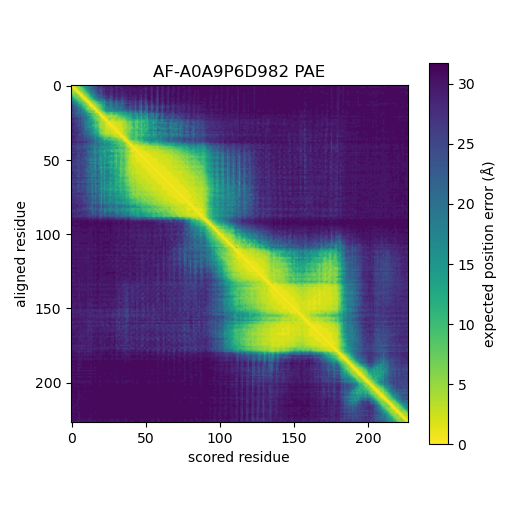GLU A 1 86 ? 18.207 -20.049 -29.024 1.00 83.50 86 GLU A CA 1
ATOM 668 C C . GLU A 1 86 ? 18.224 -19.704 -30.515 1.00 83.50 86 GLU A C 1
ATOM 670 O O . GLU A 1 86 ? 19.272 -19.797 -31.146 1.00 83.50 86 GLU A O 1
ATOM 675 N N . ARG A 1 87 ? 17.115 -19.211 -31.080 1.00 83.12 87 ARG A N 1
ATOM 676 C CA . ARG A 1 87 ? 17.061 -18.709 -32.465 1.00 83.12 87 ARG A CA 1
ATOM 677 C C . ARG A 1 87 ? 17.922 -17.468 -32.674 1.00 83.12 87 ARG A C 1
ATOM 679 O O . ARG A 1 87 ? 18.606 -17.375 -33.691 1.00 83.12 87 ARG A O 1
ATOM 686 N N . ALA A 1 88 ? 17.913 -16.530 -31.729 1.00 81.00 88 ALA A N 1
ATOM 687 C CA . ALA A 1 88 ? 18.766 -15.346 -31.784 1.00 81.00 88 ALA A CA 1
ATOM 688 C C . ALA A 1 88 ? 20.258 -15.711 -31.702 1.00 81.00 88 ALA A C 1
ATOM 690 O O . ALA A 1 88 ? 21.073 -15.103 -32.392 1.00 81.00 88 ALA A O 1
ATOM 691 N N . MET A 1 89 ? 20.607 -16.725 -30.905 1.00 74.31 89 MET A N 1
ATOM 692 C CA . MET A 1 89 ? 21.984 -17.195 -30.725 1.00 74.31 89 MET A CA 1
ATOM 693 C C . MET A 1 89 ? 22.457 -18.108 -31.869 1.00 74.31 89 MET A C 1
ATOM 695 O O . MET A 1 89 ? 23.613 -18.026 -32.273 1.00 74.31 89 MET A O 1
ATOM 699 N N . ALA A 1 90 ? 21.582 -18.945 -32.435 1.00 75.81 90 ALA A N 1
ATOM 700 C CA . ALA A 1 90 ? 21.893 -19.826 -33.565 1.00 75.81 90 ALA A CA 1
ATOM 701 C C . ALA A 1 90 ? 21.879 -19.099 -34.927 1.00 75.81 90 ALA A C 1
ATOM 703 O O . ALA A 1 90 ? 22.493 -19.572 -35.880 1.00 75.81 90 ALA A O 1
ATOM 704 N N . GLY A 1 91 ? 21.202 -17.949 -35.028 1.00 57.34 91 GLY A N 1
ATOM 705 C CA . GLY A 1 91 ? 21.112 -17.119 -36.238 1.00 57.34 91 GLY A CA 1
ATOM 706 C C . GLY A 1 91 ? 22.184 -16.028 -36.373 1.00 57.34 91 GLY A C 1
ATOM 707 O O . GLY A 1 91 ? 22.085 -15.191 -37.270 1.00 57.34 91 GLY A O 1
ATOM 708 N N . GLY A 1 92 ? 23.200 -16.007 -35.506 1.00 53.22 92 GLY A N 1
ATOM 709 C CA . GLY A 1 92 ? 24.244 -14.973 -35.440 1.00 53.22 92 GLY A CA 1
ATOM 710 C C . GLY A 1 92 ? 25.280 -14.995 -36.572 1.00 53.22 92 GLY A C 1
ATOM 711 O O . GLY A 1 92 ? 26.470 -14.885 -36.297 1.00 53.22 92 GLY A O 1
ATOM 712 N N . GLY A 1 93 ? 24.856 -15.168 -37.828 1.00 55.81 93 GLY A N 1
ATOM 713 C CA . GLY A 1 93 ? 25.760 -15.253 -38.980 1.00 55.81 93 GLY A CA 1
ATOM 714 C C . GLY A 1 93 ? 25.492 -14.290 -40.136 1.00 55.81 93 GLY A C 1
ATOM 715 O O . GLY A 1 93 ? 26.385 -14.132 -40.960 1.00 55.81 93 GLY A O 1
ATOM 716 N N . LEU A 1 94 ? 24.312 -13.662 -40.249 1.00 53.16 94 LEU A N 1
ATOM 717 C CA . LEU A 1 94 ? 23.990 -12.857 -41.446 1.00 53.16 94 LEU A CA 1
ATOM 718 C C . LEU A 1 94 ? 23.268 -11.516 -41.189 1.00 53.16 94 LEU A C 1
ATOM 720 O O . LEU A 1 94 ? 23.213 -10.708 -42.106 1.00 53.16 94 LEU A O 1
ATOM 724 N N . ASP A 1 95 ? 22.811 -11.225 -39.962 1.00 52.72 95 ASP A N 1
ATOM 725 C CA . ASP A 1 95 ? 22.102 -9.967 -39.623 1.00 52.72 95 ASP A CA 1
ATOM 726 C C . ASP A 1 95 ? 22.714 -9.206 -38.421 1.00 52.72 95 ASP A C 1
ATOM 728 O O . ASP A 1 95 ? 22.070 -8.338 -37.823 1.00 52.72 95 ASP A O 1
ATOM 732 N N . ALA A 1 96 ? 23.944 -9.544 -38.013 1.00 54.75 96 ALA A N 1
ATOM 733 C CA . ALA A 1 96 ? 24.568 -9.006 -36.798 1.00 54.75 96 ALA A CA 1
ATOM 734 C C . ALA A 1 96 ? 24.873 -7.498 -36.896 1.00 54.75 96 ALA A C 1
ATOM 736 O O . ALA A 1 96 ? 24.568 -6.754 -35.968 1.00 54.75 96 ALA A O 1
ATOM 737 N N . GLU A 1 97 ? 25.363 -7.010 -38.039 1.00 49.78 97 GLU A N 1
ATOM 738 C CA . GLU A 1 97 ? 25.759 -5.599 -38.186 1.00 49.78 97 GLU A CA 1
ATOM 739 C C . GLU A 1 97 ? 24.574 -4.621 -38.271 1.00 49.78 97 GLU A C 1
ATOM 741 O O . GLU A 1 97 ? 24.696 -3.474 -37.846 1.00 49.78 97 GLU A O 1
ATOM 746 N N . ALA A 1 98 ? 23.400 -5.059 -38.743 1.00 57.34 98 ALA A N 1
ATOM 747 C CA . ALA A 1 98 ? 22.202 -4.211 -38.772 1.00 57.34 98 ALA A CA 1
ATOM 748 C C . ALA A 1 98 ? 21.508 -4.143 -37.398 1.00 57.34 98 ALA A C 1
ATOM 750 O O . ALA A 1 98 ? 21.016 -3.091 -36.988 1.00 57.34 98 ALA A O 1
ATOM 751 N N . ARG A 1 99 ? 21.504 -5.257 -36.654 1.00 55.41 99 ARG A N 1
ATOM 752 C CA . ARG A 1 99 ? 20.857 -5.355 -35.336 1.00 55.41 99 ARG A CA 1
ATOM 753 C C . ARG A 1 99 ? 21.707 -4.806 -34.196 1.00 55.41 99 ARG A C 1
ATOM 755 O O . ARG A 1 99 ? 21.148 -4.408 -33.180 1.00 55.41 99 ARG A O 1
ATOM 762 N N . GLU A 1 100 ? 23.028 -4.751 -34.339 1.00 54.41 100 GLU A N 1
ATOM 763 C CA . GLU A 1 100 ? 23.913 -4.136 -33.344 1.00 54.41 100 GLU A CA 1
ATOM 764 C C . GLU A 1 100 ? 23.815 -2.604 -33.364 1.00 54.41 100 GLU A C 1
ATOM 766 O O . GLU A 1 100 ? 23.806 -1.987 -32.302 1.00 54.41 100 GLU A O 1
ATOM 771 N N . ALA A 1 101 ? 23.588 -1.996 -34.534 1.00 57.12 101 ALA A N 1
ATOM 772 C CA . ALA A 1 101 ? 23.258 -0.575 -34.649 1.00 57.12 101 ALA A CA 1
ATOM 773 C C . ALA A 1 101 ? 21.887 -0.245 -34.028 1.00 57.12 101 ALA A C 1
ATOM 775 O O . ALA A 1 101 ? 21.784 0.688 -33.236 1.00 57.12 101 ALA A O 1
ATOM 776 N N . GLU A 1 102 ? 20.852 -1.048 -34.302 1.00 57.53 102 GLU A N 1
ATOM 777 C CA . GLU A 1 102 ? 19.513 -0.850 -33.727 1.00 57.53 102 GLU A CA 1
ATOM 778 C C . GLU A 1 102 ? 19.477 -1.147 -32.215 1.00 57.53 102 GLU A C 1
ATOM 780 O O . GLU A 1 102 ? 18.805 -0.443 -31.465 1.00 57.53 102 GLU A O 1
ATOM 785 N N . ARG A 1 103 ? 20.245 -2.132 -31.724 1.00 57.72 103 ARG A N 1
ATOM 786 C CA . ARG A 1 103 ? 20.354 -2.463 -30.290 1.00 57.72 103 ARG A CA 1
ATOM 787 C C . ARG A 1 103 ? 21.237 -1.482 -29.520 1.00 57.72 103 ARG A C 1
ATOM 789 O O . ARG A 1 103 ? 20.932 -1.199 -28.364 1.00 57.72 103 ARG A O 1
ATOM 796 N N . ALA A 1 104 ? 22.288 -0.937 -30.134 1.00 58.53 104 ALA A N 1
ATOM 797 C CA . ALA A 1 104 ? 23.064 0.160 -29.561 1.00 58.53 104 ALA A CA 1
ATOM 798 C C . ALA A 1 104 ? 22.233 1.450 -29.522 1.00 58.53 104 ALA A C 1
ATOM 800 O O . ALA A 1 104 ? 22.212 2.126 -28.500 1.00 58.53 104 ALA A O 1
ATOM 801 N N . GLU A 1 105 ? 21.467 1.758 -30.572 1.00 58.53 105 GLU A N 1
ATOM 802 C CA . GLU A 1 105 ? 20.569 2.915 -30.596 1.00 58.53 105 GLU A CA 1
ATOM 803 C C . GLU A 1 105 ? 19.391 2.752 -29.616 1.00 58.53 105 GLU A C 1
ATOM 805 O O . GLU A 1 105 ? 19.064 3.683 -28.879 1.00 58.53 105 GLU A O 1
ATOM 810 N N . ALA A 1 106 ? 18.784 1.564 -29.532 1.00 61.38 106 ALA A N 1
ATOM 811 C CA . ALA A 1 106 ? 17.733 1.252 -28.561 1.00 61.38 106 ALA A CA 1
ATOM 812 C C . ALA A 1 106 ? 18.262 1.225 -27.117 1.00 61.38 106 ALA A C 1
ATOM 814 O O . ALA A 1 106 ? 17.585 1.704 -26.208 1.00 61.38 106 ALA A O 1
ATOM 815 N N . GLY A 1 107 ? 19.483 0.731 -26.897 1.00 63.53 107 GLY A N 1
ATOM 816 C CA . GLY A 1 107 ? 20.161 0.763 -25.600 1.00 63.53 107 GLY A CA 1
ATOM 817 C C . GLY A 1 107 ? 20.528 2.182 -25.161 1.00 63.53 107 GLY A C 1
ATOM 818 O O . GLY A 1 107 ? 20.342 2.525 -23.997 1.00 63.53 107 GLY A O 1
ATOM 819 N N . VAL A 1 108 ? 20.966 3.040 -26.088 1.00 68.19 108 VAL A N 1
ATOM 820 C CA . VAL A 1 108 ? 21.239 4.463 -25.824 1.00 68.19 108 VAL A CA 1
ATOM 821 C C . VAL A 1 108 ? 19.944 5.228 -25.545 1.00 68.19 108 VAL A C 1
ATOM 823 O O . VAL A 1 108 ? 19.899 6.002 -24.593 1.00 68.19 108 VAL A O 1
ATOM 826 N N . LYS A 1 109 ? 18.860 4.971 -26.289 1.00 73.12 109 LYS A N 1
ATOM 827 C CA . LYS A 1 109 ? 17.530 5.535 -25.991 1.00 73.12 109 LYS A CA 1
ATOM 828 C C . LYS A 1 109 ? 17.033 5.090 -24.615 1.00 73.12 109 LYS A C 1
ATOM 830 O O . LYS A 1 109 ? 16.605 5.929 -23.832 1.00 73.12 109 LYS A O 1
ATOM 835 N N . SER A 1 110 ? 17.174 3.803 -24.285 1.00 79.19 110 SER A N 1
ATOM 836 C CA . SER A 1 110 ? 16.837 3.278 -22.958 1.00 79.19 110 SER A CA 1
ATOM 837 C C . SER A 1 110 ? 17.675 3.929 -21.860 1.00 79.19 110 SER A C 1
ATOM 839 O O . SER A 1 110 ? 17.126 4.266 -20.820 1.00 79.19 110 SER A O 1
ATOM 841 N N . ALA A 1 111 ? 18.974 4.141 -22.070 1.00 80.62 111 ALA A N 1
ATOM 842 C CA . ALA A 1 111 ? 19.835 4.793 -21.088 1.00 80.62 111 ALA A CA 1
ATOM 843 C C . ALA A 1 111 ? 19.466 6.272 -20.887 1.00 80.62 111 ALA A C 1
ATOM 845 O O . ALA A 1 111 ? 19.423 6.735 -19.753 1.00 80.62 111 ALA A O 1
ATOM 846 N N . VAL A 1 112 ? 19.148 7.004 -21.958 1.00 83.69 112 VAL A N 1
ATOM 847 C CA . VAL A 1 112 ? 18.739 8.418 -21.883 1.00 83.69 112 VAL A CA 1
ATOM 848 C C . VAL A 1 112 ? 17.375 8.576 -21.205 1.00 83.69 112 VAL A C 1
ATOM 850 O O . VAL A 1 112 ? 17.221 9.458 -20.364 1.00 83.69 112 VAL A O 1
ATOM 853 N N . THR A 1 113 ? 16.403 7.709 -21.508 1.00 84.06 113 THR A N 1
ATOM 854 C CA . THR A 1 113 ? 15.104 7.707 -20.816 1.00 84.06 113 THR A CA 1
ATOM 855 C C . THR A 1 113 ? 15.261 7.342 -19.340 1.00 84.06 113 THR A C 1
ATOM 857 O O . THR A 1 113 ? 14.750 8.059 -18.489 1.00 84.06 113 THR A O 1
ATOM 860 N N . LEU A 1 114 ? 16.045 6.305 -19.018 1.00 86.62 114 LEU A N 1
ATOM 861 C CA . LEU A 1 114 ? 16.294 5.904 -17.630 1.00 86.62 114 LEU A CA 1
ATOM 862 C C . LEU A 1 114 ? 17.001 6.996 -16.820 1.00 86.62 114 LEU A C 1
ATOM 864 O O . LEU A 1 114 ? 16.683 7.179 -15.653 1.00 86.62 114 LEU A O 1
ATOM 868 N N . LEU A 1 115 ? 17.945 7.734 -17.411 1.00 87.88 115 LEU A N 1
ATOM 869 C CA . LEU A 1 115 ? 18.584 8.866 -16.733 1.00 87.88 115 LEU A CA 1
ATOM 870 C C . LEU A 1 115 ? 17.575 9.981 -16.425 1.00 87.88 115 LEU A C 1
ATOM 872 O O . LEU A 1 115 ? 17.577 10.498 -15.311 1.00 87.88 115 LEU A O 1
ATOM 876 N N . GLY A 1 116 ? 16.668 10.284 -17.360 1.00 90.44 116 GLY A N 1
ATOM 877 C CA . GLY A 1 116 ? 15.568 11.222 -17.118 1.00 90.44 116 GLY A CA 1
ATOM 878 C C . GLY A 1 116 ? 14.641 10.765 -15.989 1.00 90.44 116 GLY A C 1
ATOM 879 O O . GLY A 1 116 ? 14.323 11.551 -15.096 1.00 90.44 116 GLY A O 1
ATOM 880 N N . ASP A 1 117 ? 14.281 9.480 -15.973 1.00 89.56 117 ASP A N 1
ATOM 881 C CA . ASP A 1 117 ? 13.447 8.896 -14.918 1.00 89.56 117 ASP A CA 1
ATOM 882 C C . ASP A 1 117 ? 14.150 8.939 -13.550 1.00 89.56 117 ASP A C 1
ATOM 884 O O . ASP A 1 117 ? 13.523 9.219 -12.526 1.00 89.56 117 ASP A O 1
ATOM 888 N N . LEU A 1 118 ? 15.464 8.692 -13.507 1.00 93.75 118 LEU A N 1
ATOM 889 C CA . LEU A 1 118 ? 16.252 8.777 -12.277 1.00 93.75 118 LEU A CA 1
ATOM 890 C C . LEU A 1 118 ? 16.315 10.206 -11.733 1.00 93.75 118 LEU A C 1
ATOM 892 O O . LEU A 1 118 ? 16.164 10.386 -10.522 1.00 93.75 118 LEU A O 1
ATOM 896 N N . ASP A 1 119 ? 16.499 11.205 -12.592 1.00 92.94 119 ASP A N 1
ATOM 897 C CA . ASP A 1 119 ? 16.518 12.612 -12.185 1.00 92.94 119 ASP A CA 1
ATOM 898 C C . ASP A 1 119 ? 15.135 13.067 -11.687 1.00 92.94 119 ASP A C 1
ATOM 900 O O . ASP A 1 119 ? 15.027 13.711 -10.639 1.00 92.94 119 ASP A O 1
ATOM 904 N N . GLU A 1 120 ? 14.056 12.642 -12.351 1.00 93.19 120 GLU A N 1
ATOM 905 C CA . GLU A 1 120 ? 12.684 12.914 -11.909 1.00 93.19 120 GLU A CA 1
ATOM 906 C C . GLU A 1 120 ? 12.381 12.258 -10.548 1.00 93.19 120 GLU A C 1
ATOM 908 O O . GLU A 1 120 ? 11.765 12.870 -9.665 1.00 93.19 120 GLU A O 1
ATOM 913 N N . ILE A 1 121 ? 12.834 11.017 -10.335 1.00 94.31 121 ILE A N 1
ATOM 914 C CA . ILE A 1 121 ? 12.702 10.327 -9.045 1.00 94.31 121 ILE A CA 1
ATOM 915 C C . ILE A 1 121 ? 13.500 11.061 -7.965 1.00 94.31 121 ILE A C 1
ATOM 917 O O . ILE A 1 121 ? 12.980 11.273 -6.865 1.00 94.31 121 ILE A O 1
ATOM 921 N N . GLN A 1 122 ? 14.732 11.481 -8.256 1.00 93.56 122 GLN A N 1
ATOM 922 C CA . GLN A 1 122 ? 15.546 12.247 -7.313 1.00 93.56 122 GLN A CA 1
ATOM 923 C C . GLN A 1 122 ? 14.853 13.553 -6.914 1.00 93.56 122 GLN A C 1
ATOM 925 O O . GLN A 1 122 ? 14.746 13.848 -5.721 1.00 93.56 122 GLN A O 1
ATOM 930 N N . GLU A 1 123 ? 14.302 14.296 -7.873 1.00 94.50 123 GLU A N 1
ATOM 931 C CA . GLU A 1 123 ? 13.583 15.540 -7.601 1.00 94.50 123 GLU A CA 1
ATOM 932 C C . GLU A 1 123 ? 12.331 15.303 -6.740 1.00 94.50 123 GLU A C 1
ATOM 934 O O . GLU A 1 123 ? 12.100 16.009 -5.750 1.00 94.50 123 GLU A O 1
ATOM 939 N N . LYS A 1 124 ? 11.543 14.266 -7.048 1.00 92.38 124 LYS A N 1
ATOM 940 C CA . LYS A 1 124 ? 10.372 13.874 -6.246 1.00 92.38 124 LYS A CA 1
ATOM 941 C C . LYS A 1 124 ? 10.760 13.497 -4.818 1.00 92.38 124 LYS A C 1
ATOM 943 O O . LYS A 1 124 ? 10.075 13.897 -3.873 1.00 92.38 124 LYS A O 1
ATOM 948 N N . VAL A 1 125 ? 11.868 12.778 -4.637 1.00 94.06 125 VAL A N 1
ATOM 949 C CA . VAL A 1 125 ? 12.386 12.410 -3.312 1.00 94.06 125 VAL A CA 1
ATOM 950 C C . VAL A 1 125 ? 12.840 13.647 -2.541 1.00 94.06 125 VAL A C 1
ATOM 952 O O . VAL A 1 125 ? 12.501 13.772 -1.364 1.00 94.06 125 VAL A O 1
ATOM 955 N N . LEU A 1 126 ? 13.551 14.584 -3.173 1.00 89.62 126 LEU A N 1
ATOM 956 C CA . LEU A 1 126 ? 13.970 15.835 -2.532 1.00 89.62 126 LEU A CA 1
ATOM 957 C C . LEU A 1 126 ? 12.763 16.678 -2.107 1.00 89.62 126 LEU A C 1
ATOM 959 O O . LEU A 1 126 ? 12.687 17.100 -0.951 1.00 89.62 126 LEU A O 1
ATOM 963 N N . ARG A 1 127 ? 11.768 16.832 -2.988 1.00 88.12 127 ARG A N 1
ATOM 964 C CA . ARG A 1 127 ? 10.501 17.514 -2.672 1.00 88.12 127 ARG A CA 1
ATOM 965 C C . ARG A 1 127 ? 9.752 16.815 -1.535 1.00 88.12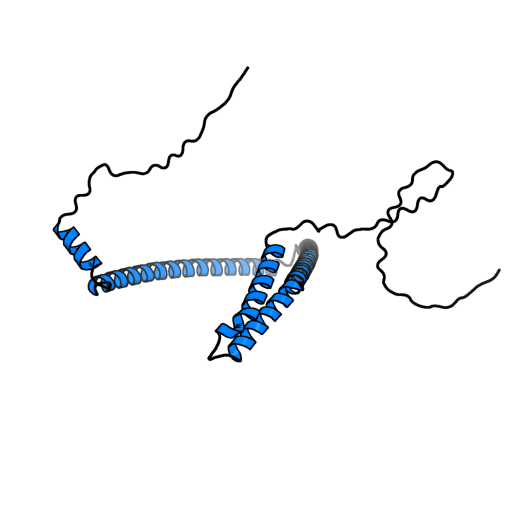 127 ARG A C 1
ATOM 967 O O . ARG A 1 127 ? 9.202 17.485 -0.664 1.00 88.12 127 ARG A O 1
ATOM 974 N N . SER A 1 128 ? 9.744 15.482 -1.501 1.00 86.56 128 SER A N 1
ATOM 975 C CA . SER A 1 128 ? 9.121 14.713 -0.417 1.00 86.56 128 SER A CA 1
ATOM 976 C C . SER A 1 128 ? 9.861 14.882 0.911 1.00 86.56 128 SER A C 1
ATOM 978 O O . SER A 1 128 ? 9.225 15.107 1.936 1.00 86.56 128 SER A O 1
ATOM 980 N N . LYS A 1 129 ? 11.198 14.838 0.909 1.00 85.31 129 LYS A N 1
ATOM 981 C CA . LYS A 1 129 ? 12.017 15.069 2.109 1.00 85.31 129 LYS A CA 1
ATOM 982 C C . LYS A 1 129 ? 11.833 16.482 2.649 1.00 85.31 129 LYS A C 1
ATOM 984 O O . LYS A 1 129 ? 11.673 16.652 3.850 1.00 85.31 129 LYS A O 1
ATOM 989 N N . GLN A 1 130 ? 11.764 17.487 1.778 1.00 84.25 130 GLN A N 1
ATOM 990 C CA . GLN A 1 130 ? 11.475 18.862 2.186 1.00 84.25 130 GLN A CA 1
ATOM 991 C C . GLN A 1 130 ? 10.081 18.988 2.820 1.00 84.25 130 GLN A C 1
ATOM 993 O O . GLN A 1 130 ? 9.924 19.664 3.830 1.00 84.25 130 GLN A O 1
ATOM 998 N N . LYS A 1 131 ? 9.081 18.276 2.283 1.00 81.25 131 LYS A N 1
ATOM 999 C CA . LYS A 1 131 ? 7.734 18.194 2.872 1.00 81.25 131 LYS A CA 1
ATOM 1000 C C . LYS A 1 131 ? 7.667 17.388 4.167 1.00 81.25 131 LYS A C 1
ATOM 1002 O O . LYS A 1 131 ? 6.692 17.551 4.889 1.00 81.25 131 LYS A O 1
ATOM 1007 N N . GLN A 1 132 ? 8.619 16.496 4.436 1.00 79.75 132 GLN A N 1
ATOM 1008 C CA . GLN A 1 132 ? 8.712 15.728 5.685 1.00 79.75 132 GLN A CA 1
ATOM 1009 C C . GLN A 1 132 ? 9.476 16.494 6.769 1.00 79.75 132 GLN A C 1
ATOM 1011 O O . GLN A 1 132 ? 9.095 16.433 7.931 1.00 79.75 132 GLN A O 1
ATOM 1016 N N . ASN A 1 133 ? 10.493 17.261 6.375 1.00 77.19 133 ASN A N 1
ATOM 1017 C CA . ASN A 1 133 ? 11.321 18.086 7.256 1.00 77.19 133 ASN A CA 1
ATOM 1018 C C . ASN A 1 133 ? 10.784 19.518 7.402 1.00 77.19 133 ASN A C 1
ATOM 1020 O O . ASN A 1 133 ? 11.528 20.420 7.781 1.00 77.19 133 ASN A O 1
ATOM 1024 N N . ALA A 1 134 ? 9.523 19.757 7.039 1.00 85.25 134 ALA A N 1
ATOM 1025 C CA . ALA A 1 134 ? 8.921 21.067 7.226 1.00 85.25 134 ALA A CA 1
ATOM 1026 C C . ALA A 1 134 ? 8.887 21.386 8.735 1.00 85.25 134 ALA A C 1
ATOM 1028 O O . ALA A 1 134 ? 8.546 20.502 9.533 1.00 85.25 134 ALA A O 1
ATOM 1029 N N . PRO A 1 135 ? 9.242 22.614 9.142 1.00 85.94 135 PRO A N 1
ATOM 1030 C CA . PRO A 1 135 ? 9.402 22.973 10.552 1.00 85.94 135 PRO A CA 1
ATOM 1031 C C . PRO A 1 135 ? 8.118 22.761 11.362 1.00 85.94 135 PRO A C 1
ATOM 1033 O O . PRO A 1 135 ? 8.167 22.459 12.552 1.00 85.94 135 PRO A O 1
ATOM 1036 N N . GLU A 1 136 ? 6.954 22.847 10.721 1.00 88.50 136 GLU A N 1
ATOM 1037 C CA . GLU A 1 136 ? 5.664 22.596 11.352 1.00 88.50 136 GLU A CA 1
ATOM 1038 C C . GLU A 1 136 ? 5.510 21.126 11.791 1.00 88.50 136 GLU A C 1
ATOM 1040 O O . GLU A 1 136 ? 4.871 20.844 12.804 1.00 88.50 136 GLU A O 1
ATOM 1045 N N . ILE A 1 137 ? 6.100 20.180 11.049 1.00 89.44 137 ILE A N 1
ATOM 1046 C CA . ILE A 1 137 ? 6.039 18.735 11.340 1.00 89.44 137 ILE A CA 1
ATOM 1047 C C . ILE A 1 137 ? 6.963 18.412 12.498 1.00 89.44 137 ILE A C 1
ATOM 1049 O O . ILE A 1 137 ? 6.579 17.694 13.421 1.00 89.44 137 ILE A O 1
ATOM 1053 N N . GLU A 1 138 ? 8.159 18.995 12.481 1.00 91.56 138 GLU A N 1
ATOM 1054 C CA . GLU A 1 138 ? 9.095 18.893 13.590 1.00 91.56 138 GLU A CA 1
ATOM 1055 C C . GLU A 1 138 ? 8.484 19.468 14.878 1.00 91.56 138 GLU A C 1
ATOM 1057 O O . GLU A 1 138 ? 8.525 18.817 15.924 1.00 91.56 138 GLU A O 1
ATOM 1062 N N . ALA A 1 139 ? 7.810 20.620 14.798 1.00 90.25 139 ALA A N 1
ATOM 1063 C CA . ALA A 1 139 ? 7.107 21.220 15.930 1.00 90.25 139 ALA A CA 1
ATOM 1064 C C . ALA A 1 139 ? 5.993 20.313 16.489 1.00 90.25 139 ALA A C 1
ATOM 1066 O O . ALA A 1 139 ? 5.829 20.203 17.708 1.00 90.25 139 ALA A O 1
ATOM 1067 N N . ALA A 1 140 ? 5.242 19.612 15.633 1.00 92.69 140 ALA A N 1
ATOM 1068 C CA . ALA A 1 140 ? 4.244 18.649 16.097 1.00 92.69 140 ALA A CA 1
ATOM 1069 C C . ALA A 1 140 ? 4.864 17.391 16.714 1.00 92.69 140 ALA A C 1
ATOM 1071 O O . ALA A 1 140 ? 4.351 16.900 17.723 1.00 92.69 140 ALA A O 1
ATOM 1072 N N . HIS A 1 141 ? 5.991 16.906 16.184 1.00 93.75 141 HIS A N 1
ATOM 1073 C CA . HIS A 1 141 ? 6.743 15.819 16.810 1.00 93.75 141 HIS A CA 1
ATOM 1074 C C . HIS A 1 141 ? 7.253 16.213 18.199 1.00 93.75 141 HIS A C 1
ATOM 1076 O O . HIS A 1 141 ? 7.050 15.457 19.150 1.00 93.75 141 HIS A O 1
ATOM 1082 N N . GLN A 1 142 ? 7.820 17.411 18.357 1.00 95.00 142 GLN A N 1
ATOM 1083 C CA . GLN A 1 142 ? 8.254 17.926 19.660 1.00 95.00 142 GLN A CA 1
ATOM 1084 C C . GLN A 1 142 ? 7.079 18.049 20.643 1.00 95.00 142 GLN A C 1
ATOM 1086 O O . GLN A 1 142 ? 7.182 17.615 21.793 1.00 95.00 142 GLN A O 1
ATOM 1091 N N . ALA A 1 143 ? 5.930 18.560 20.189 1.00 94.69 143 ALA A N 1
ATOM 1092 C CA . ALA A 1 143 ? 4.724 18.640 21.011 1.00 94.69 143 ALA A CA 1
ATOM 1093 C C . ALA A 1 143 ? 4.197 17.247 21.416 1.00 94.69 143 ALA A C 1
ATOM 1095 O O . ALA A 1 143 ? 3.807 17.052 22.567 1.00 94.69 143 ALA A O 1
ATOM 1096 N N . SER A 1 144 ? 4.245 16.259 20.514 1.00 95.75 144 SER A N 1
ATOM 1097 C CA . SER A 1 144 ? 3.868 14.872 20.822 1.00 95.75 144 SER A CA 1
ATOM 1098 C C . SER A 1 144 ? 4.809 14.234 21.851 1.00 95.75 144 SER A C 1
ATOM 1100 O O . SER A 1 144 ? 4.352 13.605 22.804 1.00 95.75 144 SER A O 1
ATOM 1102 N N . ALA A 1 145 ? 6.118 14.475 21.732 1.00 97.06 145 ALA A N 1
ATOM 1103 C CA . ALA A 1 145 ? 7.115 13.990 22.678 1.00 97.06 145 ALA A CA 1
ATOM 1104 C C . ALA A 1 145 ? 6.924 14.611 24.071 1.00 97.06 145 ALA A C 1
ATOM 1106 O O . ALA A 1 145 ? 7.082 13.923 25.079 1.00 97.06 145 ALA A O 1
ATOM 1107 N N . ALA A 1 146 ? 6.519 15.884 24.144 1.00 95.56 146 ALA A N 1
ATOM 1108 C CA . ALA A 1 146 ? 6.187 16.555 25.401 1.00 95.56 146 ALA A CA 1
ATOM 1109 C C . ALA A 1 146 ? 4.929 15.979 26.081 1.00 95.56 146 ALA A C 1
ATOM 1111 O O . ALA A 1 146 ? 4.860 15.920 27.308 1.00 95.56 146 ALA A O 1
ATOM 1112 N N . VAL A 1 147 ? 3.937 15.531 25.304 1.00 96.94 147 VAL A N 1
ATOM 1113 C CA . VAL A 1 147 ? 2.759 14.826 25.836 1.00 96.94 147 VAL A CA 1
ATOM 1114 C C . VAL A 1 147 ? 3.158 13.459 26.387 1.00 96.94 147 VAL A C 1
ATOM 1116 O O . VAL A 1 147 ? 2.808 13.125 27.518 1.00 96.94 147 VAL A O 1
ATOM 1119 N N . LEU A 1 148 ? 3.927 12.689 25.613 1.00 96.06 148 LEU A N 1
ATOM 1120 C CA . LEU A 1 148 ? 4.385 11.361 26.019 1.00 96.06 148 LEU A CA 1
ATOM 1121 C C . LEU A 1 148 ? 5.253 11.421 27.279 1.00 96.06 148 LEU A C 1
ATOM 1123 O O . LEU A 1 148 ? 5.028 10.644 28.204 1.00 96.06 148 LEU A O 1
ATOM 1127 N N . SER A 1 149 ? 6.191 12.367 27.357 1.00 96.31 149 SER A N 1
ATOM 1128 C CA . SER A 1 149 ? 7.025 12.541 28.550 1.00 96.31 149 SER A CA 1
ATOM 1129 C C . SER A 1 149 ? 6.204 12.963 29.769 1.00 96.31 149 SER A C 1
ATOM 1131 O O . SER A 1 149 ? 6.444 12.467 30.869 1.00 96.31 149 SER A O 1
ATOM 1133 N N . CYS A 1 150 ? 5.185 13.810 29.593 1.00 96.50 150 CYS A N 1
ATOM 1134 C CA . CYS A 1 150 ? 4.297 14.183 30.689 1.00 96.50 150 CYS A CA 1
ATOM 1135 C C . CYS A 1 150 ? 3.519 12.977 31.231 1.00 96.50 150 CYS A C 1
ATOM 1137 O O . CYS A 1 150 ? 3.471 12.788 32.446 1.00 96.50 150 CYS A O 1
ATOM 1139 N N . TYR A 1 151 ? 2.964 12.136 30.353 1.00 96.12 151 TYR A N 1
ATOM 1140 C CA . TYR A 1 151 ? 2.235 10.938 30.775 1.00 96.12 151 TYR A CA 1
ATOM 1141 C C . TYR A 1 151 ? 3.132 9.888 31.428 1.00 96.12 151 TYR A C 1
ATOM 1143 O O . TYR A 1 151 ? 2.718 9.260 32.3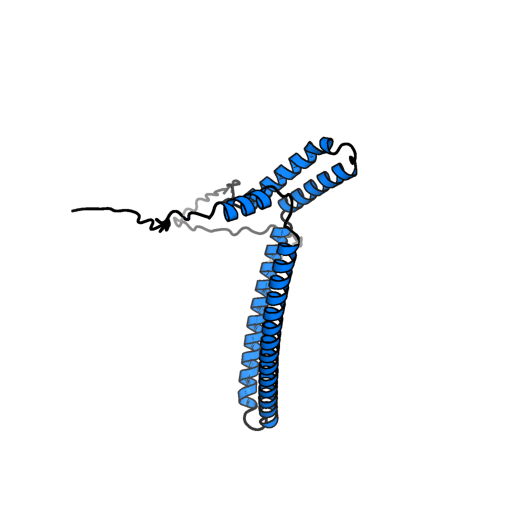98 1.00 96.12 151 TYR A O 1
ATOM 1151 N N . GLN A 1 152 ? 4.363 9.725 30.941 1.00 95.69 152 GLN A N 1
ATOM 1152 C CA . GLN A 1 152 ? 5.335 8.821 31.562 1.00 95.69 152 GLN A CA 1
ATOM 1153 C C . GLN A 1 152 ? 5.705 9.270 32.981 1.00 95.69 152 GLN A C 1
ATOM 1155 O O . GLN A 1 152 ? 5.809 8.438 33.879 1.00 95.69 152 GLN A O 1
ATOM 1160 N N . ASN A 1 153 ? 5.850 10.579 33.198 1.00 95.50 153 ASN A N 1
ATOM 1161 C CA . ASN A 1 153 ? 6.207 11.135 34.503 1.00 95.50 153 ASN A CA 1
ATOM 1162 C C . ASN A 1 153 ? 5.019 11.223 35.479 1.00 95.50 153 ASN A C 1
ATOM 1164 O O . ASN A 1 153 ? 5.237 11.288 36.685 1.00 95.50 153 ASN A O 1
ATOM 1168 N N . ASN A 1 154 ? 3.776 11.205 34.981 1.00 91.12 154 ASN A N 1
ATOM 1169 C CA . ASN A 1 154 ? 2.553 11.346 35.781 1.00 91.12 154 ASN A CA 1
ATOM 1170 C C . ASN A 1 154 ? 1.591 10.168 35.552 1.00 91.12 154 ASN A C 1
ATOM 1172 O O . ASN A 1 154 ? 0.454 10.343 35.112 1.00 91.12 154 ASN A O 1
ATOM 1176 N N . ALA A 1 155 ? 2.043 8.952 35.869 1.00 90.88 155 ALA A N 1
ATOM 1177 C CA . ALA A 1 155 ? 1.258 7.729 35.671 1.00 90.88 155 ALA A CA 1
ATOM 1178 C C . ALA A 1 155 ? -0.022 7.665 36.532 1.00 90.88 155 ALA A C 1
ATOM 1180 O O . ALA A 1 155 ? -1.006 7.044 36.136 1.00 90.88 155 ALA A O 1
ATOM 1181 N N . THR A 1 156 ? -0.026 8.307 37.705 1.00 91.44 156 THR A N 1
ATOM 1182 C CA . THR A 1 156 ? -1.169 8.339 38.635 1.00 91.44 156 THR A CA 1
ATOM 1183 C C . THR A 1 156 ? -2.042 9.588 38.490 1.00 91.44 156 THR A C 1
ATOM 1185 O O . THR A 1 156 ? -3.182 9.576 38.950 1.00 91.44 156 THR A O 1
ATOM 1188 N N . SER A 1 157 ? -1.550 10.643 37.830 1.00 91.25 157 SER A N 1
ATOM 1189 C CA . SER A 1 157 ? -2.280 11.897 37.590 1.00 91.25 157 SER A CA 1
ATOM 1190 C C . SER A 1 157 ? -2.170 12.383 36.131 1.00 91.25 157 SER A C 1
ATOM 1192 O O . SER A 1 157 ? -1.736 13.501 35.853 1.00 91.25 157 SER A O 1
ATOM 1194 N N . PRO A 1 158 ? -2.636 11.592 35.145 1.00 90.25 158 PRO A N 1
ATOM 1195 C CA . PRO A 1 158 ? -2.549 11.964 33.728 1.00 90.25 158 PRO A CA 1
ATOM 1196 C C . PRO A 1 158 ? -3.344 13.236 33.376 1.00 90.25 158 PRO A C 1
ATOM 1198 O O . PRO A 1 158 ? -3.098 13.862 32.345 1.00 90.25 158 PRO A O 1
ATOM 1201 N N . LEU A 1 159 ? -4.295 13.642 34.223 1.00 92.00 159 LEU A N 1
ATOM 1202 C CA . LEU A 1 159 ? -5.081 14.864 34.041 1.00 92.00 159 LEU A CA 1
ATOM 1203 C C . LEU A 1 159 ? -4.232 16.142 34.144 1.00 92.00 159 LEU A C 1
ATOM 1205 O O . LEU A 1 159 ? -4.604 17.146 33.541 1.00 92.00 159 LEU A O 1
ATOM 1209 N N . ASP A 1 160 ? -3.073 16.103 34.808 1.00 93.12 160 ASP A N 1
ATOM 1210 C CA . ASP A 1 160 ? -2.169 17.258 34.927 1.00 93.12 160 ASP A CA 1
ATOM 1211 C C . ASP A 1 160 ? -1.487 17.612 33.591 1.00 93.12 160 ASP A C 1
ATOM 1213 O O . ASP A 1 160 ? -1.055 18.746 33.378 1.00 93.12 160 ASP A O 1
ATOM 1217 N N . CYS A 1 161 ? -1.467 16.673 32.639 1.00 95.88 161 CYS A N 1
ATOM 1218 C CA . CYS A 1 161 ? -0.850 16.826 31.319 1.00 95.88 161 CYS A CA 1
ATOM 1219 C C . CYS A 1 161 ? -1.730 17.548 30.282 1.00 95.88 161 CYS A C 1
ATOM 1221 O O . CYS A 1 161 ? -1.406 17.585 29.089 1.00 95.88 161 CYS A O 1
ATOM 1223 N N . TRP A 1 162 ? -2.853 18.137 30.704 1.00 95.44 162 TRP A N 1
ATOM 1224 C CA . TRP A 1 162 ? -3.816 18.790 29.812 1.00 95.44 162 TRP A CA 1
ATOM 1225 C C . TRP A 1 162 ? -3.203 19.937 28.992 1.00 95.44 162 TRP A C 1
ATOM 1227 O O . TRP A 1 162 ? -3.591 20.150 27.842 1.00 95.44 162 TRP A O 1
ATOM 1237 N N . LYS A 1 163 ? -2.216 20.654 29.544 1.00 95.81 163 LYS A N 1
ATOM 1238 C CA . LYS A 1 163 ? -1.557 21.780 28.868 1.00 95.81 163 LYS A CA 1
ATOM 1239 C C . LYS A 1 163 ? -0.726 21.312 27.669 1.00 95.81 163 LYS A C 1
ATOM 1241 O O . LYS A 1 163 ? -0.796 21.908 26.597 1.00 95.81 163 LYS A O 1
ATOM 1246 N N . GLN A 1 164 ? 0.017 20.220 27.826 1.00 96.12 164 GLN A N 1
ATOM 1247 C CA . GLN A 1 164 ? 0.819 19.598 26.772 1.00 96.12 164 GLN A CA 1
ATOM 1248 C C . GLN A 1 164 ? -0.093 19.060 25.666 1.00 96.12 164 GLN A C 1
ATOM 1250 O O . GLN A 1 164 ? 0.171 19.282 24.486 1.00 96.12 164 GLN A O 1
ATOM 1255 N N . VAL A 1 165 ? -1.212 18.434 26.043 1.00 96.38 165 VAL A N 1
ATOM 1256 C CA . VAL A 1 165 ? -2.222 17.947 25.092 1.00 96.38 165 VAL A CA 1
ATOM 1257 C C . VAL A 1 165 ? -2.875 19.101 24.329 1.00 96.38 165 VAL A C 1
ATOM 1259 O O . VAL A 1 165 ? -3.077 18.997 23.122 1.00 96.38 165 VAL A O 1
ATOM 1262 N N . SER A 1 166 ? -3.177 20.217 24.998 1.00 95.94 166 SER A N 1
ATOM 1263 C CA . SER A 1 166 ? -3.715 21.423 24.355 1.00 95.94 166 SER A CA 1
ATOM 1264 C C . SER A 1 166 ? -2.750 21.986 23.308 1.00 95.94 166 SER A C 1
ATOM 1266 O O . SER A 1 166 ? -3.157 22.264 22.182 1.00 95.94 166 SER A O 1
ATOM 1268 N N . ASN A 1 167 ? -1.463 22.090 23.644 1.00 95.75 167 ASN A N 1
ATOM 1269 C CA . ASN A 1 167 ? -0.438 22.571 22.716 1.00 95.75 167 ASN A CA 1
ATOM 1270 C C . ASN A 1 167 ? -0.253 21.629 21.517 1.00 95.75 167 ASN A C 1
ATOM 1272 O O . ASN A 1 167 ? -0.118 22.089 20.387 1.00 95.75 167 ASN A O 1
ATOM 1276 N N . PHE A 1 168 ? -0.297 20.314 21.744 1.00 97.25 168 PHE A N 1
ATOM 1277 C CA . PHE A 1 168 ? -0.246 19.323 20.670 1.00 97.25 168 PHE A CA 1
ATOM 1278 C C . PHE A 1 168 ? -1.456 19.417 19.729 1.00 97.25 168 PHE A C 1
ATOM 1280 O O . PHE A 1 168 ? -1.304 19.384 18.512 1.00 97.25 168 PHE A O 1
ATOM 1287 N N . LYS A 1 169 ? -2.665 19.610 20.269 1.00 96.25 169 LYS A N 1
ATOM 1288 C CA . LYS A 1 169 ? -3.865 19.825 19.444 1.00 96.25 169 LYS A CA 1
ATOM 1289 C C . LYS A 1 169 ? -3.745 21.073 18.571 1.00 96.25 169 LYS A C 1
ATOM 1291 O O . LYS A 1 169 ? -4.151 21.041 17.416 1.00 96.25 169 LYS A O 1
ATOM 1296 N N . GLN A 1 170 ? -3.171 22.153 19.1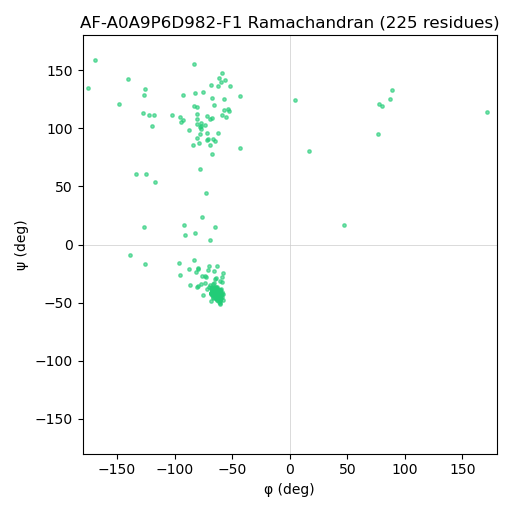00 1.00 95.06 170 GLN A N 1
ATOM 1297 C CA . GLN A 1 170 ? -2.940 23.380 18.333 1.00 95.06 170 GLN A CA 1
ATOM 1298 C C . GLN A 1 170 ? -1.901 23.185 17.220 1.00 95.06 170 GLN A C 1
ATOM 1300 O O . GLN A 1 170 ? -2.118 23.666 16.109 1.00 95.06 170 GLN A O 1
ATOM 1305 N N . SER A 1 171 ? -0.805 22.460 17.477 1.00 92.25 171 SER A N 1
ATOM 1306 C CA . SER A 1 171 ? 0.212 22.198 16.449 1.00 92.25 171 SER A CA 1
ATOM 1307 C C . SER A 1 171 ? -0.299 21.276 15.341 1.00 92.25 171 SER A C 1
ATOM 1309 O O . SER A 1 171 ? -0.013 21.525 14.171 1.00 92.25 171 SER A O 1
ATOM 1311 N N . ILE A 1 172 ? -1.119 20.273 15.677 1.00 94.75 172 ILE A N 1
ATOM 1312 C CA . ILE A 1 172 ? -1.794 19.422 14.686 1.00 94.75 172 ILE A CA 1
ATOM 1313 C C . ILE A 1 172 ? -2.816 20.225 13.879 1.00 94.75 172 ILE A C 1
ATOM 1315 O O . ILE A 1 172 ? -2.788 20.158 12.657 1.00 94.75 172 ILE A O 1
ATOM 1319 N N . ALA A 1 173 ? -3.654 21.042 14.524 1.00 92.50 173 ALA A N 1
ATOM 1320 C CA . ALA A 1 173 ? -4.619 21.881 13.813 1.00 92.50 173 ALA A CA 1
ATOM 1321 C C . ALA A 1 173 ? -3.927 22.843 12.829 1.00 92.50 173 ALA A C 1
ATOM 1323 O O . ALA A 1 173 ? -4.369 23.003 11.694 1.00 92.50 173 ALA A O 1
ATOM 1324 N N . HIS A 1 174 ? -2.799 23.441 13.230 1.00 89.12 174 HIS A N 1
ATOM 1325 C CA . HIS A 1 174 ? -1.989 24.276 12.343 1.00 89.12 174 HIS A CA 1
ATOM 1326 C C . HIS A 1 174 ? -1.409 23.476 11.165 1.00 89.12 174 HIS A C 1
ATOM 1328 O O . HIS A 1 174 ? -1.468 23.919 10.019 1.00 89.12 174 HIS A O 1
ATOM 1334 N N . LEU A 1 175 ? -0.882 22.277 11.421 1.00 91.19 175 LEU A N 1
ATOM 1335 C CA . LEU A 1 175 ? -0.375 21.387 10.377 1.00 91.19 175 LEU A CA 1
ATOM 1336 C C . LEU A 1 175 ? -1.443 20.957 9.377 1.00 91.19 175 LEU A C 1
ATOM 1338 O O . LEU A 1 175 ? -1.192 20.932 8.171 1.00 91.19 175 LEU A O 1
ATOM 1342 N N . GLU A 1 176 ? -2.621 20.605 9.878 1.00 90.25 176 GLU A N 1
ATOM 1343 C CA . GLU A 1 176 ? -3.772 20.243 9.063 1.00 90.25 176 GLU A CA 1
ATOM 1344 C C . GLU A 1 176 ? -4.212 21.432 8.213 1.00 90.25 176 GLU A C 1
ATOM 1346 O O . GLU A 1 176 ? -4.443 21.254 7.022 1.00 90.25 176 GLU A O 1
ATOM 1351 N N . GLN A 1 177 ? -4.230 22.655 8.752 1.00 86.19 177 GLN A N 1
ATOM 1352 C CA . GLN A 1 177 ? -4.542 23.875 7.998 1.00 86.19 177 GLN A CA 1
ATOM 1353 C C . GLN A 1 177 ? -3.547 24.118 6.849 1.00 86.19 177 GLN A C 1
ATOM 1355 O O . GLN A 1 177 ? -3.962 24.339 5.712 1.00 86.19 177 GLN A O 1
ATOM 1360 N N . VAL A 1 178 ? -2.240 24.036 7.129 1.00 82.06 178 VAL A N 1
ATOM 1361 C CA . VAL A 1 178 ? -1.164 24.253 6.141 1.00 82.06 178 VAL A CA 1
ATOM 1362 C C . VAL A 1 178 ? -1.181 23.193 5.033 1.00 82.06 178 VAL A C 1
ATOM 1364 O O . VAL A 1 178 ? -0.786 23.466 3.901 1.00 82.06 178 VAL A O 1
ATOM 1367 N N . ARG A 1 179 ? -1.641 21.974 5.335 1.00 79.75 179 ARG A N 1
ATOM 1368 C CA . ARG A 1 179 ? -1.671 20.855 4.380 1.00 79.75 179 ARG A CA 1
ATOM 1369 C C . ARG A 1 179 ? -3.009 20.675 3.659 1.00 79.75 179 ARG A C 1
ATOM 1371 O O . ARG A 1 179 ? -3.010 20.124 2.562 1.00 79.75 179 ARG A O 1
ATOM 1378 N N . SER A 1 180 ? -4.124 21.099 4.256 1.00 73.94 180 SER A N 1
ATOM 1379 C CA . SER A 1 180 ? -5.480 20.932 3.702 1.00 73.94 180 SER A CA 1
ATOM 1380 C C . SER A 1 180 ? -5.904 22.059 2.761 1.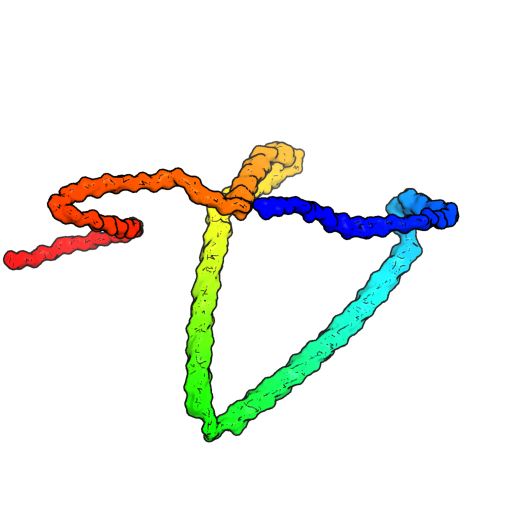00 73.94 180 SER A C 1
ATOM 1382 O O . SER A 1 180 ? -6.775 21.839 1.922 1.00 73.94 180 SER A O 1
ATOM 1384 N N . PHE A 1 181 ? -5.272 23.235 2.840 1.00 52.38 181 PHE A N 1
ATOM 1385 C CA . PHE A 1 181 ? -5.529 24.350 1.932 1.00 52.38 181 PHE A CA 1
ATOM 1386 C C . PHE A 1 181 ? -4.227 24.845 1.296 1.00 52.38 181 PHE A C 1
ATOM 1388 O O . PHE A 1 181 ? -3.293 25.172 2.028 1.00 52.38 181 PHE A O 1
ATOM 1395 N N . PRO A 1 182 ? -4.149 24.988 -0.044 1.00 51.22 182 PRO A N 1
ATOM 1396 C CA . PRO A 1 182 ? -3.133 25.832 -0.650 1.00 51.22 182 PRO A CA 1
ATOM 1397 C C . PRO A 1 182 ? -3.463 27.269 -0.245 1.00 51.22 182 PRO A C 1
ATOM 1399 O O . PRO A 1 182 ? -4.264 27.946 -0.889 1.00 51.22 182 PRO A O 1
ATOM 1402 N N . THR A 1 183 ? -2.916 27.730 0.874 1.00 49.22 183 THR A N 1
ATOM 1403 C CA . THR A 1 183 ? -2.980 29.146 1.204 1.00 49.22 183 THR A CA 1
ATOM 1404 C C . THR A 1 183 ? -2.154 29.877 0.142 1.00 49.22 183 THR A C 1
ATOM 1406 O O . THR A 1 183 ? -0.972 29.562 -0.036 1.00 49.22 183 THR A O 1
ATOM 1409 N N . PRO A 1 184 ? -2.740 30.813 -0.635 1.00 49.22 184 PRO A N 1
ATOM 1410 C CA . PRO A 1 184 ? -1.915 31.703 -1.437 1.00 49.22 184 PRO A CA 1
ATOM 1411 C C . PRO A 1 184 ? -0.952 32.406 -0.474 1.00 49.22 184 PRO A C 1
ATOM 1413 O O . PRO A 1 184 ? -1.366 32.715 0.650 1.00 49.22 184 PRO A O 1
ATOM 1416 N N . PRO A 1 185 ? 0.317 32.627 -0.864 1.00 46.59 185 PRO A N 1
ATOM 1417 C CA . PRO A 1 185 ? 1.290 33.234 0.028 1.00 46.59 185 PRO A CA 1
ATOM 1418 C C . PRO A 1 185 ? 0.704 34.538 0.563 1.00 46.59 185 PRO A C 1
ATOM 1420 O O . PRO A 1 185 ? 0.415 35.468 -0.194 1.00 46.59 185 PRO A O 1
ATOM 1423 N N . SER A 1 186 ? 0.470 34.581 1.876 1.00 46.81 186 SER A N 1
ATOM 1424 C CA . SER A 1 186 ? 0.102 35.806 2.565 1.00 46.81 186 SER A CA 1
ATOM 1425 C C . SER A 1 186 ? 1.215 36.802 2.290 1.00 46.81 186 SER A C 1
ATOM 1427 O O . SER A 1 186 ? 2.359 36.548 2.658 1.00 46.81 186 SER A O 1
ATOM 1429 N N . SER A 1 187 ? 0.855 37.878 1.594 1.00 47.78 187 SER A N 1
ATOM 1430 C CA . SER A 1 187 ? 1.678 39.012 1.184 1.00 47.78 187 SER A CA 1
ATOM 1431 C C . SER A 1 187 ? 2.610 39.506 2.299 1.00 47.78 187 SER A C 1
ATOM 1433 O O . SER A 1 187 ? 2.329 40.492 2.980 1.00 47.78 187 SER A O 1
ATOM 1435 N N . SER A 1 188 ? 3.760 38.861 2.466 1.00 44.56 188 SER A N 1
ATOM 1436 C CA . SER A 1 188 ? 4.914 39.416 3.155 1.00 44.56 188 SER A CA 1
ATOM 1437 C C . SER A 1 188 ? 5.605 40.366 2.181 1.00 44.56 188 SER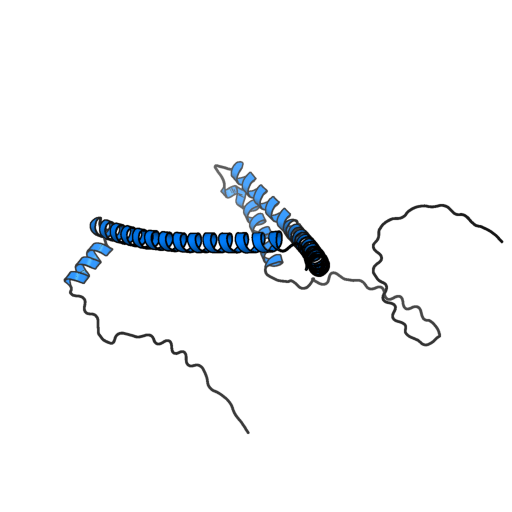 A C 1
ATOM 1439 O O . SER A 1 188 ? 6.465 39.980 1.400 1.00 44.56 188 SER A O 1
ATOM 1441 N N . SER A 1 189 ? 5.125 41.612 2.207 1.00 50.03 189 SER A N 1
ATOM 1442 C CA . SER A 1 189 ? 5.817 42.852 1.840 1.00 50.03 189 SER A CA 1
ATOM 1443 C C . SER A 1 189 ? 7.095 42.672 1.010 1.00 50.03 189 SER A C 1
ATOM 1445 O O . SER A 1 189 ? 8.205 42.787 1.533 1.00 50.03 189 SER A O 1
ATOM 1447 N N . VAL A 1 190 ? 6.956 42.459 -0.299 1.00 47.41 190 VAL A N 1
ATOM 1448 C CA . VAL A 1 190 ? 8.074 42.704 -1.213 1.00 47.41 190 VAL A CA 1
ATOM 1449 C C . VAL A 1 190 ? 8.149 44.214 -1.422 1.00 47.41 190 VAL A C 1
ATOM 1451 O O . VAL A 1 190 ? 7.407 44.792 -2.215 1.00 47.41 190 VAL A O 1
ATOM 1454 N N . SER A 1 191 ? 9.002 44.874 -0.644 1.00 51.03 191 SER A N 1
ATOM 1455 C CA . SER A 1 191 ? 9.300 46.295 -0.811 1.00 51.03 191 SER A CA 1
ATOM 1456 C C . SER A 1 191 ? 10.145 46.478 -2.071 1.00 51.03 191 SER A C 1
ATOM 1458 O O . SER A 1 191 ? 11.363 46.317 -2.041 1.00 51.03 191 SER A O 1
ATOM 1460 N N . TYR A 1 192 ? 9.503 46.798 -3.192 1.00 47.03 192 TYR A N 1
ATOM 1461 C CA . TYR A 1 192 ? 10.205 47.196 -4.408 1.00 47.03 192 TYR A CA 1
ATOM 1462 C C . TYR A 1 192 ? 10.607 48.669 -4.311 1.00 47.03 192 TYR A C 1
ATOM 1464 O O . TYR A 1 192 ? 9.770 49.567 -4.410 1.00 47.03 192 TYR A O 1
ATOM 1472 N N . THR A 1 193 ? 11.899 48.933 -4.132 1.00 53.38 193 THR A N 1
ATOM 1473 C CA . THR A 1 193 ? 12.446 50.290 -4.224 1.00 53.38 193 THR A CA 1
ATOM 1474 C C . THR A 1 193 ? 12.570 50.677 -5.698 1.00 53.38 193 THR A C 1
ATOM 1476 O O . THR A 1 193 ? 13.485 50.243 -6.395 1.00 53.38 193 THR A O 1
ATOM 1479 N N . LEU A 1 194 ? 11.637 51.491 -6.192 1.00 47.22 194 LEU A N 1
ATOM 1480 C CA . LEU A 1 194 ? 11.692 52.081 -7.531 1.00 47.22 194 LEU A CA 1
ATOM 1481 C C . LEU A 1 194 ? 12.752 53.192 -7.563 1.00 47.22 194 LEU A C 1
ATOM 1483 O O . LEU A 1 194 ? 12.514 54.305 -7.098 1.00 47.22 194 LEU A O 1
ATOM 1487 N N . VAL A 1 195 ? 13.924 52.906 -8.130 1.00 52.06 195 VAL A N 1
ATOM 1488 C CA . VAL A 1 195 ? 14.920 53.941 -8.438 1.00 52.06 195 VAL A CA 1
ATOM 1489 C C . VAL A 1 195 ? 14.618 54.502 -9.828 1.00 52.06 195 VAL A C 1
ATOM 1491 O O . VAL A 1 195 ? 14.972 53.915 -10.847 1.00 52.06 195 VAL A O 1
ATOM 1494 N N . LEU A 1 196 ? 13.943 55.652 -9.878 1.00 49.19 196 LEU A N 1
ATOM 1495 C CA . LEU A 1 196 ? 13.732 56.403 -11.117 1.00 49.19 196 LEU A CA 1
ATOM 1496 C C . LEU A 1 196 ? 14.988 57.223 -11.449 1.00 49.19 196 LEU A C 1
ATOM 1498 O O . LEU A 1 196 ? 15.125 58.370 -11.029 1.00 49.19 196 LEU A O 1
ATOM 1502 N N . MET A 1 197 ? 15.902 56.646 -12.229 1.00 44.53 197 MET A N 1
ATOM 1503 C CA . MET A 1 197 ? 16.965 57.408 -12.893 1.00 44.53 197 MET A CA 1
ATOM 1504 C C . MET A 1 197 ? 16.397 58.054 -14.161 1.00 44.53 197 MET A C 1
ATOM 1506 O O . MET A 1 197 ? 16.018 57.379 -15.117 1.00 44.53 197 MET A O 1
ATOM 1510 N N . ARG A 1 198 ? 16.310 59.384 -14.159 1.00 51.31 198 ARG A N 1
ATOM 1511 C CA . ARG A 1 198 ? 15.806 60.185 -15.279 1.00 51.31 198 ARG A CA 1
ATOM 1512 C C . ARG A 1 198 ? 16.906 60.300 -16.344 1.00 51.31 198 ARG A C 1
ATOM 1514 O O . ARG A 1 198 ? 17.833 61.084 -16.179 1.00 51.31 198 ARG A O 1
ATOM 1521 N N . ASN A 1 199 ? 16.815 59.513 -17.417 1.00 44.84 199 ASN A N 1
ATOM 1522 C CA . ASN A 1 199 ? 17.708 59.612 -18.577 1.00 44.84 199 ASN A CA 1
ATOM 1523 C C . ASN A 1 199 ? 17.075 60.539 -19.647 1.00 44.84 199 ASN A C 1
ATOM 1525 O O . ASN A 1 199 ? 15.902 60.341 -19.974 1.00 44.84 199 ASN A O 1
ATOM 1529 N N . PRO A 1 200 ? 17.780 61.563 -20.176 1.00 50.22 200 PRO A N 1
ATOM 1530 C CA . PRO A 1 200 ? 17.218 62.569 -21.094 1.00 50.22 200 PRO A CA 1
ATOM 1531 C C . PRO A 1 200 ? 16.843 62.084 -22.507 1.00 50.22 200 PRO A C 1
ATOM 1533 O O . PRO A 1 200 ? 16.418 62.894 -23.327 1.00 50.22 200 PRO A O 1
ATOM 1536 N N . THR A 1 201 ? 16.954 60.794 -22.820 1.00 57.31 201 THR A N 1
ATOM 1537 C CA . THR A 1 201 ? 16.721 60.258 -24.170 1.00 57.31 201 THR A CA 1
ATOM 1538 C C . THR A 1 201 ? 15.547 59.278 -24.230 1.00 57.31 201 THR A C 1
ATOM 1540 O O . THR A 1 201 ? 15.696 58.161 -24.697 1.00 57.31 201 THR A O 1
ATOM 1543 N N . GLY A 1 202 ? 14.369 59.690 -23.751 1.00 52.22 202 GLY A N 1
ATOM 1544 C CA . GLY A 1 202 ? 13.044 59.299 -24.277 1.00 52.22 202 GLY A CA 1
ATOM 1545 C C . GLY A 1 202 ? 12.699 57.828 -24.585 1.00 52.22 202 GLY A C 1
ATOM 1546 O O . GLY A 1 202 ? 11.726 57.606 -25.300 1.00 52.22 202 GLY A O 1
ATOM 1547 N N . ILE A 1 203 ? 13.431 56.830 -24.089 1.00 49.34 203 ILE A N 1
ATOM 1548 C CA . ILE A 1 203 ? 13.167 55.407 -24.339 1.00 49.34 203 ILE A CA 1
ATOM 1549 C C . ILE A 1 203 ? 13.095 54.692 -22.988 1.00 49.34 203 ILE A C 1
ATOM 1551 O O . ILE A 1 203 ? 14.081 54.597 -22.259 1.00 49.34 203 ILE A O 1
ATOM 1555 N N . HIS A 1 204 ? 11.906 54.200 -22.640 1.00 43.16 204 HIS A N 1
ATOM 1556 C CA . HIS A 1 204 ? 11.694 53.376 -21.455 1.00 43.16 204 HIS A CA 1
ATOM 1557 C C . HIS A 1 204 ? 12.197 51.957 -21.726 1.00 43.16 204 HIS A C 1
ATOM 1559 O O . HIS A 1 204 ? 11.536 51.185 -22.416 1.00 43.16 204 HIS A O 1
ATOM 1565 N N . GLN A 1 205 ? 13.353 51.604 -21.168 1.00 46.38 205 GLN A N 1
ATOM 1566 C CA . GLN A 1 205 ? 13.827 50.224 -21.132 1.00 46.38 205 GLN A CA 1
ATOM 1567 C C . GLN A 1 205 ? 13.576 49.666 -19.727 1.00 46.38 205 GLN A C 1
ATOM 1569 O O . GLN A 1 205 ? 14.165 50.125 -18.750 1.00 46.38 205 GLN A O 1
ATOM 1574 N N . VAL A 1 206 ? 12.652 48.710 -19.614 1.00 43.88 206 VAL A N 1
ATOM 1575 C CA . VAL A 1 206 ? 12.413 47.962 -18.374 1.00 43.88 206 VAL A CA 1
ATOM 1576 C C . VAL A 1 206 ? 13.483 46.880 -18.294 1.00 43.88 206 VAL A C 1
ATOM 1578 O O . VAL A 1 206 ? 13.418 45.893 -19.020 1.00 43.88 206 VAL A O 1
ATOM 1581 N N . ILE A 1 207 ? 14.491 47.082 -17.447 1.00 45.09 207 ILE A N 1
ATOM 1582 C CA . ILE A 1 207 ? 15.466 46.040 -17.116 1.00 45.09 207 ILE A CA 1
ATOM 1583 C C . ILE A 1 207 ? 14.950 45.332 -15.865 1.00 45.09 207 ILE A C 1
ATOM 1585 O O . ILE A 1 207 ? 14.961 45.893 -14.770 1.00 45.09 207 ILE A O 1
ATOM 1589 N N . THR A 1 208 ? 14.467 44.104 -16.028 1.00 41.28 208 THR A N 1
ATOM 1590 C CA . THR A 1 208 ? 14.253 43.170 -14.921 1.00 41.28 208 THR A CA 1
ATOM 1591 C C . THR A 1 208 ? 15.621 42.697 -14.434 1.00 41.28 208 THR A C 1
ATOM 1593 O O . THR A 1 208 ? 16.314 41.988 -15.160 1.00 41.28 208 THR A O 1
ATOM 1596 N N . LEU A 1 209 ? 16.035 43.107 -13.235 1.00 43.88 209 LEU A N 1
ATOM 1597 C CA . LEU A 1 209 ? 17.208 42.529 -12.581 1.00 43.88 209 LEU A CA 1
ATOM 1598 C C . LEU A 1 209 ? 16.783 41.236 -11.876 1.00 43.88 209 LEU A C 1
ATOM 1600 O O . LEU A 1 209 ? 15.914 41.261 -11.003 1.00 43.88 209 LEU A O 1
ATOM 1604 N N . GLU A 1 210 ? 17.383 40.116 -12.280 1.00 41.88 210 GLU A N 1
ATOM 1605 C CA . GLU A 1 210 ? 17.310 38.852 -11.547 1.00 41.88 210 GLU A CA 1
ATOM 1606 C C . GLU A 1 210 ? 17.872 39.020 -10.124 1.00 41.88 210 GLU A C 1
ATOM 1608 O O . GLU A 1 210 ? 18.807 39.802 -9.914 1.00 41.88 210 GLU A O 1
ATOM 1613 N N . PRO A 1 211 ? 17.339 38.293 -9.126 1.00 41.12 211 PRO A N 1
ATOM 1614 C CA . PRO A 1 211 ? 17.887 38.329 -7.782 1.00 41.12 211 PRO A CA 1
ATOM 1615 C C . PRO A 1 211 ? 19.260 37.647 -7.776 1.00 41.12 211 PRO A C 1
ATOM 1617 O O . PRO A 1 211 ? 19.367 36.427 -7.877 1.00 41.12 211 PRO A O 1
ATOM 1620 N N . MET A 1 212 ? 20.322 38.444 -7.637 1.00 38.62 212 MET A N 1
ATOM 1621 C CA . MET A 1 212 ? 21.652 37.937 -7.313 1.00 38.62 212 MET A CA 1
ATOM 1622 C C . MET A 1 212 ? 21.583 37.187 -5.980 1.00 38.62 212 MET A C 1
ATOM 1624 O O . MET A 1 212 ? 21.393 37.790 -4.924 1.00 38.62 212 MET A O 1
ATOM 1628 N N . SER A 1 213 ? 21.754 35.866 -6.045 1.00 37.94 213 SER A N 1
ATOM 1629 C CA . SER A 1 213 ? 22.056 35.030 -4.889 1.00 37.94 213 SER A CA 1
ATOM 1630 C C . SER A 1 213 ? 23.275 35.588 -4.165 1.00 37.94 213 SER A C 1
ATOM 1632 O O . SER A 1 213 ? 24.385 35.635 -4.699 1.00 37.94 213 SER A O 1
ATOM 1634 N N . THR A 1 214 ? 23.047 36.007 -2.928 1.00 50.34 214 THR A N 1
ATOM 1635 C CA . THR A 1 214 ? 24.061 36.404 -1.962 1.00 50.34 214 THR A CA 1
ATOM 1636 C C . THR A 1 214 ? 24.916 35.188 -1.613 1.00 50.34 214 THR A C 1
ATOM 1638 O O . THR A 1 214 ? 24.623 34.464 -0.667 1.00 50.34 214 THR A O 1
ATOM 1641 N N . THR A 1 215 ? 25.982 34.947 -2.369 1.00 44.75 215 THR A N 1
ATOM 1642 C CA . THR A 1 215 ? 26.991 33.949 -2.006 1.00 44.75 215 THR A CA 1
ATOM 1643 C C . THR A 1 215 ? 28.363 34.371 -2.504 1.00 44.75 215 THR A C 1
ATOM 1645 O O . THR A 1 215 ? 28.589 34.493 -3.701 1.00 44.75 215 THR A O 1
ATOM 1648 N N . LEU A 1 216 ? 29.269 34.494 -1.532 1.00 40.16 216 LEU A N 1
ATOM 1649 C CA . LEU A 1 216 ? 30.725 34.415 -1.651 1.00 40.16 216 LEU A CA 1
ATOM 1650 C C . LEU A 1 216 ? 31.437 35.645 -2.233 1.00 40.16 216 LEU A C 1
ATOM 1652 O O . LEU A 1 216 ? 31.682 35.775 -3.426 1.00 40.16 216 LEU A O 1
ATOM 1656 N N . LEU A 1 217 ? 31.905 36.484 -1.304 1.00 45.16 217 LEU A N 1
ATOM 1657 C CA . LEU A 1 217 ? 33.201 37.152 -1.428 1.00 45.16 217 LEU A CA 1
ATOM 1658 C C . LEU A 1 217 ? 34.291 36.106 -1.716 1.00 45.16 217 LEU A C 1
ATOM 1660 O O . LEU A 1 217 ? 34.387 35.115 -0.986 1.00 45.16 217 LEU A O 1
ATOM 1664 N N . PRO A 1 218 ? 35.196 36.399 -2.659 1.00 42.34 218 PRO A N 1
ATOM 1665 C CA . PRO A 1 218 ? 36.600 36.191 -2.362 1.00 42.34 218 PRO A CA 1
ATOM 1666 C C . PRO A 1 218 ? 37.413 37.464 -2.606 1.00 42.34 218 PRO A C 1
ATOM 1668 O O . PRO A 1 218 ? 37.304 38.144 -3.624 1.00 42.34 218 PRO A O 1
ATOM 1671 N N . GLN A 1 219 ? 38.255 37.758 -1.620 1.00 49.62 219 GLN A N 1
ATOM 1672 C CA . GLN A 1 219 ? 39.387 38.665 -1.717 1.00 49.62 219 GLN A CA 1
ATOM 1673 C C . GLN A 1 219 ? 40.332 38.199 -2.828 1.00 49.62 219 GLN A C 1
ATOM 1675 O O . GLN A 1 219 ? 40.854 37.094 -2.734 1.00 49.62 219 GLN A O 1
ATOM 1680 N N . TYR A 1 220 ? 40.642 39.063 -3.795 1.00 37.50 220 TYR A N 1
ATOM 1681 C CA . TYR A 1 220 ? 41.939 39.029 -4.475 1.00 37.50 220 TYR A CA 1
ATOM 1682 C C . TYR A 1 220 ? 42.458 40.453 -4.722 1.00 37.50 220 TYR A C 1
ATOM 1684 O O . TYR A 1 220 ? 41.662 41.362 -4.971 1.00 37.50 220 TYR A O 1
ATOM 1692 N N . PRO A 1 221 ? 43.780 40.672 -4.590 1.00 50.81 221 PRO A N 1
ATOM 1693 C CA . PRO A 1 221 ? 44.383 41.990 -4.616 1.00 50.81 221 PRO A CA 1
ATOM 1694 C C . PRO A 1 221 ? 44.622 42.491 -6.043 1.00 50.81 221 PRO A C 1
ATOM 1696 O O . PRO A 1 221 ? 44.786 41.732 -6.996 1.00 50.81 221 PRO A O 1
ATOM 1699 N N . PHE A 1 222 ? 44.675 43.815 -6.126 1.00 43.50 222 PHE A N 1
ATOM 1700 C CA . PHE A 1 222 ? 45.056 44.643 -7.259 1.00 43.50 222 PHE A CA 1
ATOM 1701 C C . PHE A 1 222 ? 46.299 44.140 -8.013 1.00 43.50 222 PHE A C 1
ATOM 1703 O O . PHE A 1 222 ? 47.377 44.038 -7.432 1.00 43.50 222 PHE A O 1
ATOM 1710 N N . TYR A 1 223 ? 46.178 43.989 -9.334 1.00 41.12 223 TYR A N 1
ATOM 1711 C CA . TYR A 1 223 ? 47.276 44.251 -10.266 1.00 41.12 223 TYR A CA 1
ATOM 1712 C C . TYR A 1 223 ? 46.822 45.318 -11.262 1.00 41.12 223 TYR A C 1
ATOM 1714 O O . TYR A 1 223 ? 45.917 45.112 -12.067 1.00 41.12 223 TYR A O 1
ATOM 1722 N N . CYS A 1 224 ? 47.441 46.489 -11.139 1.00 38.31 224 CYS A N 1
ATOM 1723 C CA . CYS A 1 224 ? 47.301 47.634 -12.021 1.00 38.31 224 CYS A CA 1
ATOM 1724 C C . CYS A 1 224 ? 48.450 47.562 -13.038 1.00 38.31 224 CYS A C 1
ATOM 1726 O O . CYS A 1 224 ? 49.606 47.745 -12.659 1.00 38.31 224 CYS A O 1
ATOM 1728 N N . SER A 1 225 ? 48.155 47.262 -14.305 1.00 35.25 225 SER A N 1
ATOM 1729 C CA . SER A 1 225 ? 49.092 47.492 -15.409 1.00 35.25 225 SER A CA 1
ATOM 1730 C C . SER A 1 225 ? 48.774 48.850 -16.019 1.00 35.25 225 SER A C 1
ATOM 1732 O O . SER A 1 225 ? 47.765 49.023 -16.696 1.00 35.25 225 SER A O 1
ATOM 1734 N N . ILE A 1 226 ? 49.641 49.806 -15.706 1.00 48.59 226 ILE A N 1
ATOM 1735 C CA . ILE A 1 226 ? 49.705 51.142 -16.289 1.00 48.59 226 ILE A CA 1
ATOM 1736 C C . ILE A 1 226 ? 50.322 51.020 -17.689 1.00 48.59 226 ILE A C 1
ATOM 1738 O O . ILE A 1 226 ? 51.365 50.379 -17.848 1.00 48.59 226 ILE A O 1
ATOM 1742 N N . LEU A 1 227 ? 49.664 51.639 -18.669 1.00 43.75 227 LEU A N 1
ATOM 1743 C CA . LEU A 1 227 ? 50.292 52.228 -19.853 1.00 43.75 227 LEU A CA 1
ATOM 1744 C C . LEU A 1 227 ? 50.542 53.709 -19.556 1.00 43.75 227 LEU A C 1
ATOM 1746 O O . LEU A 1 227 ? 49.633 54.327 -18.954 1.00 43.75 227 LEU A O 1
#

Organism: Pleurotus eryngii (NCBI:txid5323)

InterPro domains:
  IPR012471 Protein of unknown function DUF1690 [PF07956] (15-172)

Foldseek 3Di:
DDDDDDDDDPPPVPPDPPDDPDDDVVVVVVVVVVVPDPDDPVVVVVVVVVVVVVVVVVVVVVVVVVVVVVVVVVVVVVVVVVVVVVCVVVVPPDCVVVVVVVVVVVVVVVVVVVVVVVVVVVVVVVVVVCVCVPVLNVQLVVLVVLLVVLCVVCVPCSVVSVVSVVSNVVSVVVVCVVPVDPDDPDDPDPPDDDDDDDDPPPDDDDDDDDDPDPDDDDDDDDDDDDD

Solvent-accessible surface area (backbone atoms only — not comparable to full-atom values): 14236 Å² total; per-residue (Å²): 138,88,82,86,90,84,83,88,82,82,83,74,79,75,82,70,74,94,58,85,82,77,70,56,68,68,58,53,48,53,51,52,58,54,68,72,43,99,58,83,55,70,68,60,50,52,53,50,53,50,52,52,50,52,51,52,51,52,52,53,54,50,52,52,52,52,53,50,51,53,48,52,51,49,53,54,49,50,53,50,50,50,51,52,49,50,49,57,64,75,54,69,80,82,55,58,77,66,50,50,53,52,48,50,51,50,49,50,51,49,50,55,51,49,51,52,51,50,51,54,49,50,51,52,50,50,55,48,50,52,68,60,66,32,68,62,51,51,51,31,50,52,29,47,51,50,34,53,51,42,41,69,75,26,77,91,50,56,75,76,39,51,65,39,47,51,52,28,52,51,36,46,53,51,46,49,51,66,72,74,40,91,70,73,81,76,84,73,76,80,81,77,82,81,78,85,78,87,68,96,73,90,68,91,76,87,78,83,78,75,86,77,75,91,71,80,89,76,95,79,82,90,82,84,83,83,131

pLDDT: mean 74.76, std 20.41, range [35.25, 98.19]

Secondary structure (DSSP, 8-state):
-----------------SS-----HHHHHHHHHHHSSSS--HH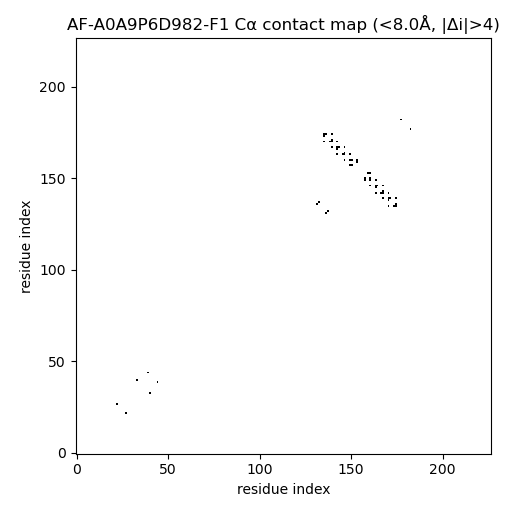HHHHHHHHHHHHHHHHHHHHHHHHHHHHHHHHHHHHHHHHHHHHHHHTTTTSHHHHHHHHHHHHHHHHHHHHHHHHHHHHHHHHHHHHHS-HHHHHHHHHHHHHHHHHHH-SS-GGGGHHHHHHHHHHHHHHHHHHHS------------------SS--------------------------

Mean predicted aligned error: 22.89 Å

Radius of gyration: 38.35 Å; Cα contacts (8 Å, |Δi|>4): 32; chains: 1; bounding box: 98×87×80 Å

Sequence (227 aa):
MGGSQSRVDSDDNVYQPETSIQFSPAVVSQLSDHAAAPGIPPERQSTLDHHVRSRIQAELAHLRAEEEDVRSQIERALEKENLDKERAMAGGGLDAEAREAERAEAGVKSAVTLLGDLDEIQEKVLRSKQKQNAPEIEAAHQASAAVLSCYQNNATSPLDCWKQVSNFKQSIAHLEQVRSFPTPPSSSSVSYTLVLMRNPTGIHQVITLEPMSTTLLPQYPFYCSIL